Protein 2OML (pdb70)

Structure (mmCIF, N/CA/C/O backbone):
data_2OML
#
_entry.id   2OML
#
_cell.length_a   32.310
_cell.length_b   56.780
_cell.length_c   91.310
_cell.angle_alpha   90.00
_cell.angle_beta   90.00
_cell.angle_gamma   90.00
#
_symmetry.space_group_name_H-M   'P 21 21 21'
#
loop_
_entity.id
_entity.type
_entity.pdbx_description
1 polymer 'Ribosomal large subunit pseudouridine synthase E'
2 non-polymer 'SULFATE ION'
3 water water
#
loop_
_atom_site.group_PDB
_atom_site.id
_atom_site.type_symbol
_atom_site.label_atom_id
_atom_site.label_alt_id
_atom_site.label_comp_id
_atom_site.label_asym_id
_atom_site.label_entity_id
_atom_site.label_seq_id
_atom_site.pdbx_PDB_ins_code
_atom_site.Cartn_x
_atom_site.Cartn_y
_atom_site.Cartn_z
_atom_site.occupancy
_atom_site.B_iso_or_equiv
_atom_site.auth_seq_id
_atom_site.auth_comp_id
_atom_site.auth_asym_id
_atom_site.auth_atom_id
_atom_site.pdbx_PDB_model_num
ATOM 1 N N . ASN A 1 8 ? 15.317 -54.088 36.980 1.00 31.46 36 ASN A N 1
ATOM 2 C CA . ASN A 1 8 ? 16.653 -53.887 36.344 1.00 30.09 36 ASN A CA 1
ATOM 3 C C . ASN A 1 8 ? 17.553 -52.943 37.185 1.00 29.57 36 ASN A C 1
ATOM 4 O O . ASN A 1 8 ? 17.787 -53.247 38.358 1.00 31.23 36 ASN A O 1
ATOM 9 N N . GLN A 1 9 ? 18.050 -51.829 36.634 1.00 27.11 37 GLN A N 1
ATOM 10 C CA . GLN A 1 9 ? 18.934 -50.915 37.386 1.00 24.83 37 GLN A CA 1
ATOM 11 C C . GLN A 1 9 ? 18.163 -49.721 37.972 1.00 22.57 37 GLN A C 1
ATOM 12 O O . GLN A 1 9 ? 17.682 -48.847 37.230 1.00 23.00 37 GLN A O 1
ATOM 14 N N . PRO A 1 10 ? 18.059 -49.645 39.306 1.00 19.51 38 PRO A N 1
ATOM 15 C CA . PRO A 1 10 ? 17.431 -48.502 39.946 1.00 17.11 38 PRO A CA 1
ATOM 16 C C . PRO A 1 10 ? 18.117 -47.186 39.545 1.00 14.80 38 PRO A C 1
ATOM 17 O O . PRO A 1 10 ? 19.338 -47.098 39.505 1.00 15.05 38 PRO A O 1
ATOM 21 N N . THR A 1 11 ? 17.318 -46.190 39.234 1.00 13.12 39 THR A N 1
ATOM 22 C CA . THR A 1 11 ? 17.831 -44.913 38.732 1.00 13.13 39 THR A CA 1
ATOM 23 C C . THR A 1 11 ? 18.550 -44.133 39.843 1.00 12.25 39 THR A C 1
ATOM 24 O O . THR A 1 11 ? 18.095 -44.031 40.986 1.00 14.85 39 THR A O 1
ATOM 30 N N . ARG A 1 12 ? 19.682 -43.568 39.499 1.00 9.50 40 ARG A N 1
ATOM 31 C CA . ARG A 1 12 ? 20.407 -42.658 40.398 1.00 9.66 40 ARG A CA 1
ATOM 32 C C . ARG A 1 12 ? 20.681 -41.381 39.601 1.00 8.00 40 ARG A C 1
ATOM 33 O O . ARG A 1 12 ? 21.144 -41.471 38.470 1.00 7.62 40 ARG A O 1
ATOM 41 N N . VAL A 1 13 ? 20.372 -40.231 40.171 1.00 7.45 41 VAL A N 1
ATOM 42 C CA . VAL A 1 13 ? 20.626 -38.927 39.570 1.00 7.39 41 VAL A CA 1
ATOM 43 C C . VAL A 1 13 ? 21.203 -38.056 40.659 1.00 7.83 41 VAL A C 1
ATOM 44 O O . VAL A 1 13 ? 20.627 -37.908 41.744 1.00 8.73 41 VAL A O 1
ATOM 48 N N . ILE A 1 14 ? 22.365 -37.475 40.375 1.00 7.30 42 ILE A N 1
ATOM 49 C CA . ILE A 1 14 ? 23.082 -36.626 41.320 1.00 7.24 42 ILE A CA 1
ATOM 50 C C . ILE A 1 14 ? 23.458 -35.329 40.621 1.00 7.09 42 ILE A C 1
ATOM 51 O O . ILE A 1 14 ? 23.924 -35.350 39.476 1.00 7.72 42 ILE A O 1
ATOM 56 N N . LEU A 1 15 ? 23.260 -34.197 41.286 1.00 6.35 43 LEU A N 1
ATOM 57 C CA . LEU A 1 15 ? 23.745 -32.909 40.842 1.00 6.88 43 LEU A CA 1
ATOM 58 C C . LEU A 1 15 ? 24.981 -32.555 41.620 1.00 6.76 43 LEU A C 1
ATOM 59 O O . LEU A 1 15 ? 25.021 -32.700 42.849 1.00 8.04 43 LEU A O 1
ATOM 64 N N . PHE A 1 16 ? 25.982 -32.053 40.928 1.00 6.75 44 PHE A N 1
ATOM 65 C CA . PHE A 1 16 ? 27.265 -31.666 41.527 1.00 6.53 44 PHE A CA 1
ATOM 66 C C . PHE A 1 16 ? 27.678 -30.291 41.080 1.00 6.01 44 PHE A C 1
ATOM 67 O O . PHE A 1 16 ? 27.544 -29.993 39.895 1.00 6.98 44 PHE A O 1
ATOM 75 N N . ASN A 1 17 ? 28.231 -29.512 41.993 1.00 6.76 45 ASN A N 1
ATOM 76 C CA . ASN A 1 17 ? 28.867 -28.231 41.657 1.00 6.73 45 ASN A CA 1
ATOM 77 C C . ASN A 1 17 ? 30.360 -28.471 41.552 1.00 6.97 45 ASN A C 1
ATOM 78 O O . ASN A 1 17 ? 31.064 -28.562 42.561 1.00 7.76 45 ASN A O 1
ATOM 83 N N . LYS A 1 18 ? 30.808 -28.655 40.318 1.00 6.76 46 LYS A N 1
ATOM 84 C CA . LYS A 1 18 ? 32.159 -29.102 40.055 1.00 7.00 46 LYS A CA 1
ATOM 85 C C . LYS A 1 18 ? 33.206 -28.024 40.270 1.00 6.88 46 LYS A C 1
ATOM 86 O O . LYS A 1 18 ? 33.118 -26.936 39.698 1.00 7.56 46 LYS A O 1
ATOM 92 N N . PRO A 1 19 ? 34.239 -28.298 41.089 1.00 6.90 47 PRO A N 1
ATOM 93 C CA . PRO A 1 19 ? 35.340 -27.353 41.211 1.00 7.09 47 PRO A CA 1
ATOM 94 C C . PRO A 1 19 ? 36.183 -27.251 39.956 1.00 7.13 47 PRO A C 1
ATOM 95 O O . PRO A 1 19 ? 36.259 -28.153 39.121 1.00 7.38 47 PRO A O 1
ATOM 99 N N . TYR A 1 20 ? 36.899 -26.160 39.877 1.00 7.79 48 TYR A N 1
ATOM 100 C CA . TYR A 1 20 ? 37.961 -25.998 38.887 1.00 8.51 48 TYR A CA 1
ATOM 101 C C . TYR A 1 20 ? 39.026 -27.098 39.034 1.00 8.65 48 TYR A C 1
ATOM 102 O O . TYR A 1 20 ? 39.387 -27.496 40.125 1.00 8.87 48 TYR A O 1
ATOM 111 N N . ASP A 1 21 ? 39.542 -27.565 37.909 1.00 8.81 49 ASP A N 1
ATOM 112 C CA . ASP A 1 21 ? 40.638 -28.535 37.825 1.00 9.38 49 ASP A CA 1
ATOM 113 C C . ASP A 1 21 ? 40.248 -29.927 38.287 1.00 8.91 49 ASP A C 1
ATOM 114 O O . ASP A 1 21 ? 41.082 -30.691 38.793 1.00 11.93 49 ASP A O 1
ATOM 119 N N . VAL A 1 22 ? 38.972 -30.261 38.125 1.00 7.52 50 VAL A N 1
ATOM 120 C CA . VAL A 1 22 ? 38.438 -31.591 38.396 1.00 7.55 50 VAL A CA 1
ATOM 121 C C . VAL A 1 22 ? 37.825 -32.091 37.091 1.00 6.69 50 VAL A C 1
ATOM 122 O O . VAL A 1 22 ? 37.046 -31.388 36.449 1.00 7.23 50 VAL A O 1
ATOM 126 N N . LEU A 1 23 ? 38.142 -33.317 36.713 1.00 6.57 51 LEU A N 1
ATOM 127 C CA . LEU A 1 23 ? 37.538 -33.934 35.559 1.00 6.27 51 LEU A CA 1
ATOM 128 C C . LEU A 1 23 ? 36.107 -34.368 35.811 1.00 6.02 51 LEU A C 1
ATOM 129 O O . LEU A 1 23 ? 35.786 -34.778 36.939 1.00 6.45 51 LEU A O 1
ATOM 134 N N . PRO A 1 24 ? 35.240 -34.274 34.794 1.00 6.47 52 PRO A N 1
ATOM 135 C CA . PRO A 1 24 ? 33.825 -34.653 34.958 1.00 6.43 52 PRO A CA 1
ATOM 136 C C . PRO A 1 24 ? 33.606 -36.142 34.784 1.00 6.65 52 PRO A C 1
ATOM 137 O O . PRO A 1 24 ? 32.809 -36.576 33.970 1.00 7.58 52 PRO A O 1
ATOM 141 N N . GLN A 1 25 ? 34.335 -36.932 35.555 1.00 6.49 53 GLN A N 1
ATOM 142 C CA . GLN A 1 25 ? 34.333 -38.373 35.370 1.00 6.33 53 GLN A CA 1
ATOM 143 C C . GLN A 1 25 ? 34.807 -39.051 36.633 1.00 6.45 53 GLN A C 1
ATOM 144 O O . GLN A 1 25 ? 35.429 -38.422 37.486 1.00 7.36 53 GLN A O 1
ATOM 150 N N . PHE A 1 26 ? 34.526 -40.346 36.716 1.00 6.42 54 PHE A N 1
ATOM 151 C CA . PHE A 1 26 ? 34.965 -41.178 37.817 1.00 6.87 54 PHE A CA 1
ATOM 152 C C . PHE A 1 26 ? 36.177 -42.060 37.482 1.00 7.59 54 PHE A C 1
ATOM 153 O O . PHE A 1 26 ? 36.874 -42.511 38.394 1.00 9.93 54 PHE A O 1
ATOM 161 N N . THR A 1 27 ? 36.414 -42.362 36.221 1.00 7.19 55 THR A N 1
ATOM 162 C CA . THR A 1 27 ? 37.520 -43.238 35.868 1.00 7.48 55 THR A CA 1
ATOM 163 C C . THR A 1 27 ? 38.855 -42.556 36.179 1.00 7.83 55 THR A C 1
ATOM 164 O O . THR A 1 27 ? 39.093 -41.412 35.802 1.00 7.95 55 THR A O 1
ATOM 168 N N . ASP A 1 28 ? 39.773 -43.302 36.766 1.00 8.25 56 ASP A N 1
ATOM 169 C CA . ASP A 1 28 ? 41.098 -42.808 37.049 1.00 9.16 56 ASP A CA 1
ATOM 170 C C . ASP A 1 28 ? 41.716 -42.263 35.778 1.00 9.53 56 ASP A C 1
ATOM 171 O O . ASP A 1 28 ? 41.634 -42.870 34.705 1.00 10.72 56 ASP A O 1
ATOM 176 N N . GLU A 1 29 ? 42.418 -41.145 35.933 1.00 10.29 57 GLU A N 1
ATOM 177 C CA . GLU A 1 29 ? 43.198 -40.523 34.874 1.00 11.48 57 GLU A CA 1
ATOM 178 C C . GLU A 1 29 ? 44.476 -39.997 35.496 1.00 11.62 57 GLU A C 1
ATOM 179 O O . GLU A 1 29 ? 44.457 -39.160 36.378 1.00 11.69 57 GLU A O 1
ATOM 185 N N . ALA A 1 30 ? 45.593 -40.587 35.079 1.00 13.70 58 ALA A N 1
ATOM 186 C CA . ALA A 1 30 ? 46.869 -40.335 35.691 1.00 13.03 58 ALA A CA 1
ATOM 187 C C . ALA A 1 30 ? 47.170 -38.847 35.815 1.00 12.24 58 ALA A C 1
ATOM 188 O O . ALA A 1 30 ? 47.102 -38.117 34.837 1.00 13.56 58 ALA A O 1
ATOM 190 N N . GLY A 1 31 ? 47.448 -38.428 37.032 1.00 12.54 59 GLY A N 1
ATOM 191 C CA . GLY A 1 31 ? 47.813 -37.050 37.302 1.00 10.95 59 GLY A CA 1
ATOM 192 C C . GLY A 1 31 ? 46.682 -36.073 37.410 1.00 9.70 59 GLY A C 1
ATOM 193 O O . GLY A 1 31 ? 46.940 -34.886 37.546 1.00 9.65 59 GLY A O 1
ATOM 194 N N . ARG A 1 32 ? 45.431 -36.550 37.369 1.00 8.61 60 ARG A N 1
ATOM 195 C CA . ARG A 1 32 ? 44.277 -35.672 37.413 1.00 8.58 60 ARG A CA 1
ATOM 196 C C . ARG A 1 32 ? 43.333 -36.061 38.523 1.00 8.54 60 ARG A C 1
ATOM 197 O O . ARG A 1 32 ? 43.274 -37.204 38.940 1.00 10.49 60 ARG A O 1
ATOM 205 N N . LYS A 1 33 ? 42.591 -35.078 38.953 1.00 8.76 61 LYS A N 1
ATOM 206 C CA . LYS A 1 33 ? 41.568 -35.244 39.990 1.00 9.15 61 LYS A CA 1
ATOM 207 C C . LYS A 1 33 ? 40.229 -35.582 39.343 1.00 7.67 61 LYS A C 1
ATOM 208 O O . LYS A 1 33 ? 39.862 -35.008 38.324 1.00 9.11 61 LYS A O 1
ATOM 214 N N . THR A 1 34 ? 39.508 -36.509 39.945 1.00 7.71 62 THR A N 1
ATOM 215 C CA . THR A 1 34 ? 38.244 -36.974 39.438 1.00 8.51 62 THR A CA 1
ATOM 216 C C . THR A 1 34 ? 37.163 -36.875 40.503 1.00 7.69 62 THR A C 1
ATOM 217 O O . THR A 1 34 ? 37.386 -36.513 41.663 1.00 8.80 62 THR A O 1
ATOM 221 N N . LEU A 1 35 ? 35.958 -37.248 40.097 1.00 7.87 63 LEU A N 1
ATOM 222 C CA . LEU A 1 35 ? 34.781 -37.207 40.947 1.00 8.36 63 LEU A CA 1
ATOM 223 C C . LEU A 1 35 ? 34.860 -38.192 42.117 1.00 8.90 63 LEU A C 1
ATOM 224 O O . LEU A 1 35 ? 34.121 -38.038 43.088 1.00 9.80 63 LEU A O 1
ATOM 229 N N . LYS A 1 36 ? 35.764 -39.175 42.057 1.00 9.55 64 LYS A N 1
ATOM 230 C CA . LYS A 1 36 ? 35.937 -40.108 43.171 1.00 11.07 64 LYS A CA 1
ATOM 231 C C . LYS A 1 36 ? 36.288 -39.396 44.469 1.00 10.28 64 LYS A C 1
ATOM 232 O O . LYS A 1 36 ? 35.992 -39.908 45.550 1.00 11.61 64 LYS A O 1
ATOM 238 N N . GLU A 1 37 ? 36.950 -38.242 44.387 1.00 10.07 65 GLU A N 1
ATOM 239 C CA . GLU A 1 37 ? 37.310 -37.485 45.585 1.00 11.44 65 GLU A CA 1
ATOM 240 C C . GLU A 1 37 ? 36.145 -36.743 46.204 1.00 11.50 65 GLU A C 1
ATOM 241 O O . GLU A 1 37 ? 36.267 -36.201 47.287 1.00 12.97 65 GLU A O 1
ATOM 247 N N . PHE A 1 38 ? 35.031 -36.669 45.503 1.00 10.16 66 PHE A N 1
ATOM 248 C CA . PHE A 1 38 ? 33.912 -35.857 45.917 1.00 11.69 66 PHE A CA 1
ATOM 249 C C . PHE A 1 38 ? 32.611 -36.608 46.118 1.00 11.85 66 PHE A C 1
ATOM 250 O O . PHE A 1 38 ? 31.814 -36.177 46.970 1.00 13.15 66 PHE A O 1
ATOM 258 N N . ILE A 1 39 ? 32.371 -37.695 45.358 1.00 10.72 67 ILE A N 1
ATOM 259 C CA . ILE A 1 39 ? 31.073 -38.366 45.319 1.00 11.38 67 ILE A CA 1
ATOM 260 C C . ILE A 1 39 ? 31.304 -39.869 45.427 1.00 11.73 67 ILE A C 1
ATOM 261 O O . ILE A 1 39 ? 31.702 -40.494 44.457 1.00 10.90 67 ILE A O 1
ATOM 266 N N . PRO A 1 40 ? 31.102 -40.458 46.609 1.00 13.03 68 PRO A N 1
ATOM 267 C CA . PRO A 1 40 ? 31.413 -41.900 46.758 1.00 13.05 68 PRO A CA 1
ATOM 268 C C . PRO A 1 40 ? 30.273 -42.824 46.306 1.00 11.17 68 PRO A C 1
ATOM 269 O O . PRO A 1 40 ? 29.564 -43.462 47.080 1.00 13.02 68 PRO A O 1
ATOM 273 N N . VAL A 1 41 ? 30.102 -42.803 44.960 1.00 11.02 69 VAL A N 1
ATOM 274 C CA . VAL A 1 41 ? 29.051 -43.513 44.255 1.00 11.90 69 VAL A CA 1
ATOM 275 C C . VAL A 1 41 ? 29.681 -44.100 42.984 1.00 12.66 69 VAL A C 1
ATOM 276 O O . VAL A 1 41 ? 30.519 -43.468 42.347 1.00 14.24 69 VAL A O 1
ATOM 280 N N . GLN A 1 42 ? 29.353 -45.349 42.686 1.00 12.63 70 GLN A N 1
ATOM 281 C CA . GLN A 1 42 ? 29.804 -46.018 41.468 1.00 14.09 70 GLN A CA 1
ATOM 282 C C . GLN A 1 42 ? 28.604 -46.189 40.517 1.00 13.42 70 GLN A C 1
ATOM 283 O O . GLN A 1 42 ? 27.446 -46.210 40.947 1.00 14.56 70 GLN A O 1
ATOM 289 N N . GLY A 1 43 ? 28.891 -46.238 39.232 1.00 12.08 71 GLY A N 1
ATOM 290 C CA . GLY A 1 43 ? 27.872 -46.533 38.250 1.00 11.11 71 GLY A CA 1
ATOM 291 C C . GLY A 1 43 ? 27.162 -45.336 37.660 1.00 10.33 71 GLY A C 1
ATOM 292 O O . GLY A 1 43 ? 26.341 -45.516 36.772 1.00 12.04 71 GLY A O 1
ATOM 293 N N . VAL A 1 44 ? 27.502 -44.120 38.071 1.00 8.90 72 VAL A N 1
ATOM 294 C CA . VAL A 1 44 ? 26.921 -42.922 37.473 1.00 7.56 72 VAL A CA 1
ATOM 295 C C . VAL A 1 44 ? 28.023 -42.208 36.687 1.00 7.35 72 VAL A C 1
ATOM 296 O O . VAL A 1 44 ? 29.208 -42.264 37.020 1.00 8.74 72 VAL A O 1
ATOM 300 N N . TYR A 1 45 ? 27.630 -41.487 35.651 1.00 6.89 73 TYR A N 1
ATOM 301 C CA . TYR A 1 45 ? 28.536 -40.766 34.781 1.00 6.71 73 TYR A CA 1
ATOM 302 C C . TYR A 1 45 ? 27.836 -39.503 34.285 1.00 6.35 73 TYR A C 1
ATOM 303 O O . TYR A 1 45 ? 26.620 -39.354 34.416 1.00 6.62 73 TYR A O 1
ATOM 312 N N . ALA A 1 46 ? 28.600 -38.628 33.661 1.00 6.21 74 ALA A N 1
ATOM 313 C CA . ALA A 1 46 ? 28.079 -37.321 33.287 1.00 7.12 74 ALA A CA 1
ATOM 314 C C . ALA A 1 46 ? 27.045 -37.395 32.181 1.00 7.80 74 ALA A C 1
ATOM 315 O O . ALA A 1 46 ? 27.285 -38.002 31.150 1.00 10.78 74 ALA A O 1
ATOM 317 N N . ALA A 1 47 ? 25.932 -36.728 32.382 1.00 7.21 75 ALA A N 1
ATOM 318 C CA . ALA A 1 47 ? 24.959 -36.445 31.317 1.00 8.30 75 ALA A CA 1
ATOM 319 C C . ALA A 1 47 ? 25.252 -35.029 30.859 1.00 8.73 75 ALA A C 1
ATOM 320 O O . ALA A 1 47 ? 24.582 -34.078 31.258 1.00 10.48 75 ALA A O 1
ATOM 322 N N . GLY A 1 48 ? 26.306 -34.910 30.063 1.00 9.41 76 GLY A N 1
ATOM 323 C CA . GLY A 1 48 ? 26.822 -33.615 29.646 1.00 9.82 76 GLY A CA 1
ATOM 324 C C . GLY A 1 48 ? 28.095 -33.308 30.389 1.00 8.93 76 GLY A C 1
ATOM 325 O O . GLY A 1 48 ? 28.044 -32.791 31.493 1.00 11.38 76 GLY A O 1
ATOM 326 N N . ARG A 1 49 ? 29.243 -33.725 29.873 1.00 8.75 77 ARG A N 1
ATOM 327 C CA . ARG A 1 49 ? 30.518 -33.468 30.523 1.00 7.83 77 ARG A CA 1
ATOM 328 C C . ARG A 1 49 ? 30.757 -31.956 30.566 1.00 8.43 77 ARG A C 1
ATOM 329 O O . ARG A 1 49 ? 30.250 -31.197 29.728 1.00 11.30 77 ARG A O 1
ATOM 337 N N . LEU A 1 50 ? 31.494 -31.524 31.571 1.00 7.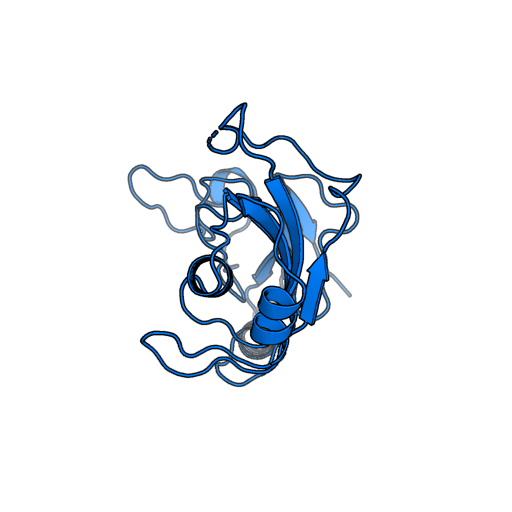69 78 LEU A N 1
ATOM 338 C CA . LEU A 1 50 ? 31.869 -30.123 31.830 1.00 7.97 78 LEU A CA 1
ATOM 339 C C . LEU A 1 50 ? 33.379 -30.084 31.920 1.00 8.04 78 LEU A C 1
ATOM 340 O O . LEU A 1 50 ? 33.980 -30.861 32.659 1.00 8.15 78 LEU A O 1
ATOM 345 N N . ASP A 1 51 ? 34.028 -29.212 31.149 1.00 8.10 79 ASP A N 1
ATOM 346 C CA . ASP A 1 51 ? 35.475 -29.248 31.021 1.00 9.18 79 ASP A CA 1
ATOM 347 C C . ASP A 1 51 ? 36.186 -29.105 32.366 1.00 7.72 79 ASP A C 1
ATOM 348 O O . ASP A 1 51 ? 35.721 -28.441 33.296 1.00 7.84 79 ASP A O 1
ATOM 353 N N . ARG A 1 52 ? 37.389 -29.647 32.414 1.00 9.11 80 ARG A N 1
ATOM 354 C CA . ARG A 1 52 ? 38.222 -29.605 33.603 1.00 8.53 80 ARG A CA 1
ATOM 355 C C . ARG A 1 52 ? 38.384 -28.177 34.140 1.00 7.68 80 ARG A C 1
ATOM 356 O O . ARG A 1 52 ? 38.387 -27.971 35.358 1.00 8.41 80 ARG A O 1
ATOM 364 N N . ASP A 1 53 ? 38.595 -27.209 33.246 1.00 8.09 81 ASP A N 1
ATOM 365 C CA . ASP A 1 53 ? 38.811 -25.808 33.592 1.00 8.68 81 ASP A CA 1
ATOM 366 C C . ASP A 1 53 ? 37.538 -24.959 33.655 1.00 7.97 81 ASP A C 1
ATOM 367 O O . ASP A 1 53 ? 37.596 -23.746 33.866 1.00 9.29 81 ASP A O 1
ATOM 372 N N . SER A 1 54 ? 36.385 -25.606 33.550 1.00 7.85 82 SER A N 1
ATOM 373 C CA . SER A 1 54 ? 35.099 -25.005 33.848 1.00 7.47 82 SER A CA 1
ATOM 374 C C . SER A 1 54 ? 34.699 -25.410 35.265 1.00 7.22 82 SER A C 1
ATOM 375 O O . SER A 1 54 ? 35.265 -26.331 35.867 1.00 8.02 82 SER A O 1
ATOM 378 N N . GLU A 1 55 ? 33.675 -24.748 35.755 1.00 6.84 83 GLU A N 1
ATOM 379 C CA . GLU A 1 55 ? 33.145 -24.965 37.095 1.00 7.00 83 GLU A CA 1
ATOM 380 C C . GLU A 1 55 ? 31.639 -25.081 37.007 1.00 6.35 83 GLU A C 1
ATOM 381 O O . GLU A 1 55 ? 31.027 -24.606 36.065 1.00 7.02 83 GLU A O 1
ATOM 387 N N . GLY A 1 56 ? 31.032 -25.677 38.020 1.00 6.65 84 GLY A N 1
ATOM 388 C CA . GLY A 1 56 ? 29.578 -25.652 38.145 1.00 6.68 84 GLY A CA 1
ATOM 389 C C . GLY A 1 56 ? 28.862 -26.925 37.821 1.00 6.56 84 GLY A C 1
ATOM 390 O O . GLY A 1 56 ? 29.363 -28.030 38.037 1.00 7.13 84 GLY A O 1
ATOM 391 N N . LEU A 1 57 ? 27.658 -26.778 37.274 1.00 7.21 85 LEU A N 1
ATOM 392 C CA . LEU A 1 57 ? 26.674 -27.852 37.311 1.00 7.48 85 LEU A CA 1
ATOM 393 C C . LEU A 1 57 ? 27.017 -29.022 36.422 1.00 6.50 85 LEU A C 1
ATOM 394 O O . LEU A 1 57 ? 27.118 -28.905 35.205 1.00 7.80 85 LEU A O 1
ATOM 399 N N . LEU A 1 58 ? 27.058 -30.186 37.049 1.00 6.83 86 LEU A N 1
ATOM 400 C CA . LEU A 1 58 ? 27.244 -31.451 36.410 1.00 7.19 86 LEU A CA 1
ATOM 401 C C . LEU A 1 58 ? 26.139 -32.395 36.866 1.00 6.79 86 LEU A C 1
ATOM 402 O O . LEU A 1 58 ? 25.940 -32.533 38.054 1.00 8.59 86 LEU A O 1
ATOM 407 N N . VAL A 1 59 ? 25.430 -32.990 35.927 1.00 6.57 87 VAL A N 1
ATOM 408 C CA . VAL A 1 59 ? 24.414 -33.974 36.192 1.00 7.72 87 VAL A CA 1
ATOM 409 C C . VAL A 1 59 ? 25.049 -35.345 36.004 1.00 7.69 87 VAL A C 1
ATOM 410 O O . VAL A 1 59 ? 25.639 -35.607 34.942 1.00 9.28 87 VAL A O 1
ATOM 414 N N . LEU A 1 60 ? 24.944 -36.204 37.008 1.00 7.13 88 LEU A N 1
ATOM 415 C CA . LEU A 1 60 ? 25.475 -37.567 36.958 1.00 6.76 88 LEU A CA 1
ATOM 416 C C . LEU A 1 60 ? 24.338 -38.547 37.056 1.00 6.78 88 LEU A C 1
ATOM 417 O O . LEU A 1 60 ? 23.441 -38.397 37.902 1.00 8.38 88 LEU A O 1
ATOM 422 N N . THR A 1 61 ? 24.344 -39.549 36.197 1.00 6.50 89 THR A N 1
ATOM 423 C CA . THR A 1 61 ? 23.289 -40.560 36.260 1.00 7.05 89 THR A CA 1
ATOM 424 C C . THR A 1 61 ? 23.768 -41.869 35.710 1.00 6.66 89 THR A C 1
ATOM 425 O O . THR A 1 61 ? 24.723 -41.924 34.954 1.00 8.33 89 THR A O 1
ATOM 429 N N . ASN A 1 62 ? 23.032 -42.931 36.036 1.00 7.93 90 ASN A N 1
ATOM 430 C CA . ASN A 1 62 ? 23.159 -44.234 35.396 1.00 9.34 90 ASN A CA 1
ATOM 431 C C . ASN A 1 62 ? 22.081 -44.487 34.354 1.00 9.69 90 ASN A C 1
ATOM 432 O O . ASN A 1 62 ? 22.060 -45.566 33.771 1.00 13.56 90 ASN A O 1
ATOM 437 N N . ASN A 1 63 ? 21.184 -43.541 34.131 1.00 9.50 91 ASN A N 1
ATOM 438 C CA . ASN A 1 63 ? 19.971 -43.807 33.350 1.00 10.87 91 ASN A CA 1
ATOM 439 C C . ASN A 1 63 ? 20.116 -43.292 31.914 1.00 11.81 91 ASN A C 1
ATOM 440 O O . ASN A 1 63 ? 20.359 -42.108 31.689 1.00 10.69 91 ASN A O 1
ATOM 445 N N . GLY A 1 64 ? 19.947 -44.204 30.955 1.00 12.90 92 GLY A N 1
ATOM 446 C CA . GLY A 1 64 ? 20.126 -43.911 29.545 1.00 13.75 92 GLY A CA 1
ATOM 447 C C . GLY A 1 64 ? 19.157 -42.885 28.985 1.00 13.92 92 GLY A C 1
ATOM 448 O O . GLY A 1 64 ? 19.532 -42.050 28.170 1.00 15.33 92 GLY A O 1
ATOM 449 N N . ALA A 1 65 ? 17.904 -42.938 29.424 1.00 14.91 93 ALA A N 1
ATOM 450 C CA . ALA A 1 65 ? 16.875 -42.010 28.968 1.00 13.84 93 ALA A CA 1
ATOM 451 C C . ALA A 1 65 ? 17.262 -40.570 29.354 1.00 12.85 93 ALA A C 1
ATOM 452 O O . ALA A 1 65 ? 17.200 -39.645 28.548 1.00 14.21 93 ALA A O 1
ATOM 454 N N . LEU A 1 66 ? 17.710 -40.390 30.590 1.00 11.98 94 LEU A N 1
ATOM 455 C CA . LEU A 1 66 ? 18.129 -39.073 31.065 1.00 11.09 94 LEU A CA 1
ATOM 456 C C . LEU A 1 66 ? 19.391 -38.600 30.335 1.00 11.05 94 LEU A C 1
ATOM 457 O O . LEU A 1 66 ? 19.505 -37.449 29.934 1.00 11.67 94 LEU A O 1
ATOM 462 N N . GLN A 1 67 ? 20.350 -39.505 30.182 1.00 11.39 95 GLN A N 1
ATOM 463 C CA . GLN A 1 67 ? 21.546 -39.181 29.420 1.00 13.47 95 GLN A CA 1
ATOM 464 C C . GLN A 1 67 ? 21.178 -38.628 28.033 1.00 14.72 95 GLN A C 1
ATOM 465 O O . GLN A 1 67 ? 21.677 -37.581 27.607 1.00 15.22 95 GLN A O 1
ATOM 471 N N . ALA A 1 68 ? 20.308 -39.345 27.337 1.00 14.91 96 ALA A N 1
ATOM 472 C CA . ALA A 1 68 ? 19.909 -38.953 25.983 1.00 15.86 96 ALA A CA 1
ATOM 473 C C . ALA A 1 68 ? 19.192 -37.621 25.999 1.00 16.70 96 ALA A C 1
ATOM 474 O O . ALA A 1 68 ? 19.449 -36.745 25.159 1.00 17.78 96 ALA A O 1
ATOM 476 N N . ARG A 1 69 ? 18.271 -37.471 26.932 1.00 16.43 97 ARG A N 1
ATOM 477 C CA . ARG A 1 69 ? 17.503 -36.239 27.066 1.00 16.91 97 ARG A CA 1
ATOM 478 C C . ARG A 1 69 ? 18.409 -35.029 27.144 1.00 17.66 97 ARG A C 1
ATOM 479 O O . ARG A 1 69 ? 18.151 -33.993 26.521 1.00 18.94 97 ARG A O 1
ATOM 487 N N . LEU A 1 70 ? 19.488 -35.156 27.908 1.00 16.66 98 LEU A N 1
ATOM 488 C CA . LEU A 1 70 ? 20.389 -34.0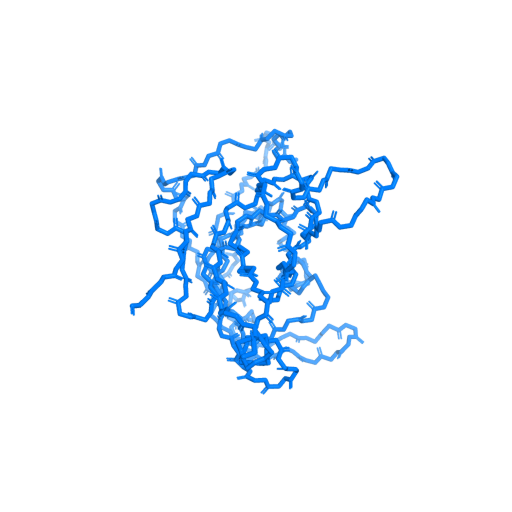49 28.172 1.00 16.95 98 LEU A CA 1
ATOM 489 C C . LEU A 1 70 ? 21.507 -33.866 27.150 1.00 18.33 98 LEU A C 1
ATOM 490 O O . LEU A 1 70 ? 21.988 -32.752 26.984 1.00 21.81 98 LEU A O 1
ATOM 495 N N . THR A 1 71 ? 21.918 -34.946 26.489 1.00 17.96 99 THR A N 1
ATOM 496 C CA . THR A 1 71 ? 23.154 -34.944 25.676 1.00 19.07 99 THR A CA 1
ATOM 497 C C . THR A 1 71 ? 22.957 -35.227 24.220 1.00 18.76 99 THR A C 1
ATOM 498 O O . THR A 1 71 ? 23.878 -34.952 23.444 1.00 19.36 99 THR A O 1
ATOM 502 N N . GLN A 1 72 ? 21.838 -35.824 23.818 1.00 19.85 100 GLN A N 1
ATOM 503 C CA . GLN A 1 72 ? 21.780 -36.275 22.431 1.00 19.69 100 GLN A CA 1
ATOM 504 C C . GLN A 1 72 ? 22.074 -35.080 21.547 1.00 18.50 100 GLN A C 1
ATOM 505 O O . GLN A 1 72 ? 21.410 -34.027 21.665 1.00 17.76 100 GLN A O 1
ATOM 511 N N . PRO A 1 73 ? 23.064 -35.210 20.629 1.00 17.11 101 PRO A N 1
ATOM 512 C CA . PRO A 1 73 ? 23.293 -34.102 19.728 1.00 17.57 101 PRO A CA 1
ATOM 513 C C . PRO A 1 73 ? 22.014 -33.703 19.003 1.00 18.06 101 PRO A C 1
ATOM 514 O O . PRO A 1 73 ? 21.239 -34.550 18.559 1.00 18.61 101 PRO A O 1
ATOM 518 N N . GLY A 1 74 ? 21.760 -32.400 18.964 1.00 18.10 102 GLY A N 1
ATOM 519 C CA . GLY A 1 74 ? 20.536 -31.869 18.351 1.00 19.08 102 GLY A CA 1
ATOM 520 C C . GLY A 1 74 ? 19.338 -31.739 19.281 1.00 20.26 102 GLY A C 1
ATOM 521 O O . GLY A 1 74 ? 18.268 -31.297 18.842 1.00 21.79 102 GLY A O 1
ATOM 522 N N . LYS A 1 75 ? 19.462 -32.111 20.545 1.00 19.63 103 LYS A N 1
ATOM 523 C CA . LYS A 1 75 ? 18.288 -32.038 21.467 1.00 20.29 103 LYS A CA 1
ATOM 524 C C . LYS A 1 75 ? 17.941 -30.592 21.885 1.00 19.88 103 LYS A C 1
ATOM 525 O O . LYS A 1 75 ? 16.865 -30.339 22.421 1.00 20.15 103 LYS A O 1
ATOM 531 N N . ARG A 1 76 ? 18.866 -29.669 21.674 1.00 18.54 104 ARG A N 1
ATOM 532 C CA . ARG A 1 76 ? 18.674 -28.235 22.038 1.00 17.67 104 ARG A CA 1
ATOM 533 C C . ARG A 1 76 ? 18.440 -28.044 23.528 1.00 16.11 104 ARG A C 1
ATOM 534 O O . ARG A 1 76 ? 17.651 -27.199 23.941 1.00 16.83 104 ARG A O 1
ATOM 542 N N . THR A 1 77 ? 19.155 -28.830 24.320 1.00 14.50 105 THR A N 1
ATOM 543 C CA . THR A 1 77 ? 19.160 -28.706 25.764 1.00 14.78 105 THR A CA 1
ATOM 544 C C . THR A 1 77 ? 19.716 -27.320 26.133 1.00 13.53 105 THR A C 1
ATOM 545 O O . THR A 1 77 ? 20.812 -26.956 25.746 1.00 14.23 105 THR A O 1
ATOM 549 N N . GLY A 1 78 ? 18.960 -26.562 26.898 1.00 12.31 106 GLY A N 1
ATOM 550 C CA . GLY A 1 78 ? 19.397 -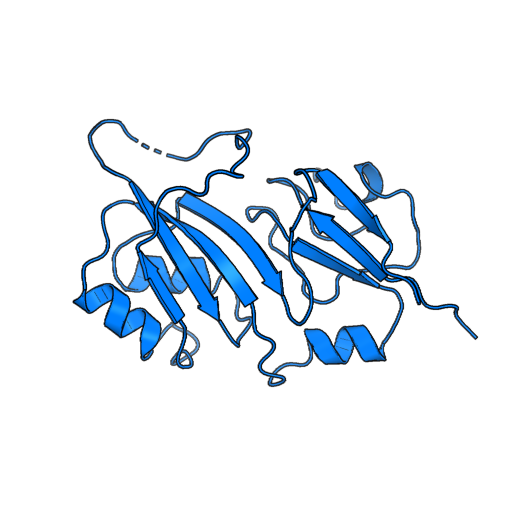25.227 27.327 1.00 11.58 106 GLY A CA 1
ATOM 551 C C . GLY A 1 78 ? 20.412 -25.306 28.453 1.00 10.86 106 GLY A C 1
ATOM 552 O O . GLY A 1 78 ? 20.286 -26.091 29.419 1.00 12.23 106 GLY A O 1
ATOM 553 N N . LYS A 1 79 ? 21.421 -24.458 28.366 1.00 10.13 107 LYS A N 1
ATOM 554 C CA . LYS A 1 79 ? 22.443 -24.331 29.400 1.00 10.68 107 LYS A CA 1
ATOM 555 C C . LYS A 1 79 ? 22.647 -22.865 29.680 1.00 10.12 107 LYS A C 1
ATOM 556 O O . LYS A 1 79 ? 22.712 -22.075 28.739 1.00 13.57 107 LYS A O 1
ATOM 562 N N . ILE A 1 80 ? 22.748 -22.516 30.955 1.00 8.44 108 ILE A N 1
ATOM 563 C CA . ILE A 1 80 ? 23.021 -21.140 31.349 1.00 8.31 108 ILE A CA 1
ATOM 564 C C . ILE A 1 80 ? 24.403 -21.098 31.986 1.00 7.88 108 ILE A C 1
ATOM 565 O O . ILE A 1 80 ? 24.700 -21.875 32.909 1.00 8.08 108 ILE A O 1
ATOM 570 N N . TYR A 1 81 ? 25.269 -20.238 31.450 1.00 7.41 109 TYR A N 1
ATOM 571 C CA . TYR A 1 81 ? 26.600 -20.015 31.978 1.00 7.54 109 TYR A CA 1
ATOM 572 C C . TYR A 1 81 ? 26.744 -18.594 32.487 1.00 7.13 109 TYR A C 1
ATOM 573 O O . TYR A 1 81 ? 26.193 -17.656 31.932 1.00 8.62 109 TYR A O 1
ATOM 582 N N . TYR A 1 82 ? 27.522 -18.440 33.551 1.00 7.66 110 TYR A N 1
ATOM 583 C CA . TYR A 1 82 ? 28.069 -17.159 33.953 1.00 7.77 110 TYR A CA 1
ATOM 584 C C . TYR A 1 82 ? 29.539 -17.166 33.592 1.00 7.22 110 TYR A C 1
ATOM 585 O O . TYR A 1 82 ? 30.293 -18.088 33.947 1.00 7.93 110 TYR A O 1
ATOM 594 N N . VAL A 1 83 ? 29.938 -16.153 32.825 1.00 7.75 111 VAL A N 1
ATOM 595 C CA . VAL A 1 83 ? 31.224 -16.106 32.210 1.00 8.20 111 VAL A CA 1
ATOM 596 C C . VAL A 1 83 ? 31.927 -14.810 32.573 1.00 8.39 111 VAL A C 1
ATOM 597 O O . VAL A 1 83 ? 31.384 -13.738 32.366 1.00 8.87 111 VAL A O 1
ATOM 601 N N . GLN A 1 84 ? 33.134 -14.890 33.110 1.00 7.76 112 GLN A N 1
ATOM 602 C CA . GLN A 1 84 ? 33.940 -13.725 33.385 1.00 8.10 112 GLN A CA 1
ATOM 603 C C . GLN A 1 84 ? 34.863 -13.549 32.194 1.00 8.30 112 GLN A C 1
ATOM 604 O O . GLN A 1 84 ? 35.614 -14.465 31.841 1.00 8.39 112 GLN A O 1
ATOM 610 N N . VAL A 1 85 ? 34.818 -12.368 31.596 1.00 8.61 113 VAL A N 1
ATOM 611 C CA . VAL A 1 85 ? 35.586 -12.057 30.413 1.00 8.51 113 VAL A CA 1
ATOM 612 C C . VAL A 1 85 ? 36.484 -10.849 30.634 1.00 9.24 113 VAL A C 1
ATOM 613 O O . VAL A 1 85 ? 36.249 -9.991 31.516 1.00 9.78 113 VAL A O 1
ATOM 617 N N . GLU A 1 86 ? 37.533 -10.793 29.826 1.00 9.56 114 GLU A N 1
ATOM 618 C CA . GLU A 1 86 ? 38.390 -9.618 29.752 1.00 11.34 114 GLU A CA 1
ATOM 619 C C . GLU A 1 86 ? 37.652 -8.494 29.047 1.00 11.14 114 GLU A C 1
ATOM 620 O O . GLU A 1 86 ? 37.015 -8.706 28.014 1.00 12.63 114 GLU A O 1
ATOM 626 N N . GLY A 1 87 ? 37.782 -7.273 29.574 1.00 11.35 115 GLY A N 1
ATOM 627 C CA . GLY A 1 87 ? 37.127 -6.110 28.993 1.00 12.48 115 GLY A CA 1
ATOM 628 C C . GLY A 1 87 ? 35.668 -6.030 29.320 1.00 12.77 115 GLY A C 1
ATOM 629 O O . GLY A 1 87 ? 35.154 -6.758 30.164 1.00 14.51 115 GLY A O 1
ATOM 630 N N . ILE A 1 88 ? 35.000 -5.129 28.623 1.00 12.24 116 ILE A N 1
ATOM 631 C CA . ILE A 1 88 ? 33.589 -4.898 28.764 1.00 13.07 116 ILE A CA 1
ATOM 632 C C . ILE A 1 88 ? 32.943 -5.037 27.383 1.00 11.45 116 ILE A C 1
ATOM 633 O O . ILE A 1 88 ? 33.009 -4.124 26.559 1.00 10.64 116 ILE A O 1
ATOM 638 N N . PRO A 1 89 ? 32.304 -6.179 27.094 1.00 10.44 117 PRO A N 1
ATOM 639 C CA . PRO A 1 89 ? 31.694 -6.383 25.791 1.00 10.55 117 PRO A CA 1
ATOM 640 C C . PRO A 1 89 ? 30.780 -5.239 25.359 1.00 9.54 117 PRO A C 1
ATOM 641 O O . PRO A 1 89 ? 29.979 -4.751 26.154 1.00 10.88 117 PRO A O 1
ATOM 645 N N . THR A 1 90 ? 30.879 -4.919 24.079 1.00 8.28 118 THR A N 1
ATOM 646 C CA . THR A 1 90 ? 30.056 -3.882 23.492 1.00 8.24 118 THR A CA 1
ATOM 647 C C . THR A 1 90 ? 28.662 -4.415 23.171 1.00 7.86 118 THR A C 1
ATOM 648 O O . THR A 1 90 ? 28.432 -5.632 23.145 1.00 8.65 118 THR A O 1
ATOM 652 N N . GLN A 1 91 ? 27.707 -3.517 22.940 1.00 7.73 119 GLN A N 1
ATOM 653 C CA . GLN A 1 91 ? 26.370 -3.927 22.547 1.00 9.07 119 GLN A CA 1
ATOM 654 C C . GLN A 1 91 ? 26.405 -4.718 21.253 1.00 8.25 119 GLN A C 1
ATOM 655 O O . GLN A 1 91 ? 25.687 -5.695 21.102 1.00 9.33 119 GLN A O 1
ATOM 661 N N . ASP A 1 92 ? 27.219 -4.299 20.309 1.00 7.99 120 ASP A N 1
ATOM 662 C CA . ASP A 1 92 ? 27.376 -5.010 19.049 1.00 7.96 120 ASP A CA 1
ATOM 663 C C . ASP A 1 92 ? 27.905 -6.430 19.267 1.00 7.56 120 ASP A C 1
ATOM 664 O O . ASP A 1 92 ? 27.419 -7.379 18.661 1.00 8.51 120 ASP A O 1
ATOM 669 N N . ALA A 1 93 ? 28.902 -6.594 20.133 1.00 7.02 121 ALA A N 1
ATOM 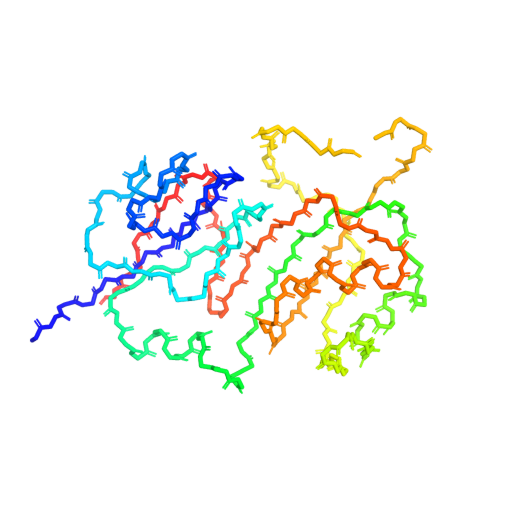670 C CA . ALA A 1 93 ? 29.434 -7.913 20.447 1.00 7.29 121 ALA A CA 1
ATOM 671 C C . ALA A 1 93 ? 28.370 -8.814 21.058 1.00 7.56 121 ALA A C 1
ATOM 672 O O . ALA A 1 93 ? 28.286 -10.002 20.733 1.00 7.93 121 ALA A O 1
ATOM 674 N N . LEU A 1 94 ? 27.567 -8.279 21.973 1.00 8.09 122 LEU A N 1
ATOM 675 C CA . LEU A 1 94 ? 26.499 -9.075 22.591 1.00 9.44 122 LEU A CA 1
ATOM 676 C C . LEU A 1 94 ? 25.439 -9.448 21.592 1.00 8.37 122 LEU A C 1
ATOM 677 O O . LEU A 1 94 ? 24.964 -10.586 21.593 1.00 8.53 122 LEU A O 1
ATOM 682 N N . GLU A 1 95 ? 25.093 -8.552 20.685 1.00 8.70 123 GLU A N 1
ATOM 683 C CA . GLU A 1 95 ? 24.144 -8.859 19.627 1.00 9.72 123 GLU A CA 1
ATOM 684 C C . GLU A 1 95 ? 24.648 -9.977 18.726 1.00 8.16 123 GLU A C 1
ATOM 685 O O . GLU A 1 95 ? 23.859 -10.859 18.319 1.00 8.50 123 GLU A O 1
ATOM 696 N N . ALA A 1 96 ? 25.955 -9.977 18.448 1.00 7.35 124 ALA A N 1
ATOM 697 C CA . ALA A 1 96 ? 26.542 -11.060 17.653 1.00 7.84 124 ALA A CA 1
ATOM 698 C C . ALA A 1 96 ? 26.467 -12.411 18.361 1.00 7.39 124 ALA A C 1
ATOM 699 O O . ALA A 1 96 ? 26.123 -13.411 17.763 1.00 8.27 124 ALA A O 1
ATOM 701 N N . LEU A 1 97 ? 26.753 -12.424 19.657 1.00 6.58 125 LEU A N 1
ATOM 702 C CA . LEU A 1 97 ? 26.625 -13.640 20.438 1.00 7.58 125 LEU A CA 1
ATOM 703 C C . LEU A 1 97 ? 25.168 -14.144 20.429 1.00 7.36 125 LEU A C 1
ATOM 704 O O . LEU A 1 97 ? 24.947 -15.348 20.369 1.00 8.55 125 LEU A O 1
ATOM 709 N N . ARG A 1 98 ? 24.196 -13.227 20.494 1.00 7.51 126 ARG A N 1
ATOM 710 C CA . ARG A 1 98 ? 22.813 -13.623 20.503 1.00 8.49 126 ARG A CA 1
ATOM 711 C C . ARG A 1 98 ? 22.376 -14.152 19.135 1.00 9.31 126 ARG A C 1
ATOM 712 O O . ARG A 1 98 ? 21.564 -15.066 19.053 1.00 10.94 126 ARG A O 1
ATOM 720 N N . ASN A 1 99 ? 22.895 -13.587 18.057 1.00 8.19 127 ASN A N 1
ATOM 721 C CA . ASN A 1 99 ? 22.406 -13.902 16.730 1.00 8.99 127 ASN A CA 1
ATOM 722 C C . ASN A 1 99 ? 23.110 -15.022 16.037 1.00 9.61 127 ASN A C 1
ATOM 723 O O . ASN A 1 99 ? 22.492 -15.796 15.272 1.00 10.85 127 ASN A O 1
ATOM 728 N N . GLY A 1 100 ? 24.420 -15.119 16.253 1.00 8.43 128 GLY A N 1
ATOM 729 C CA . GLY A 1 100 ? 25.254 -16.114 15.578 1.00 8.25 128 GLY A CA 1
ATOM 730 C C . GLY A 1 100 ? 26.589 -15.529 15.164 1.00 7.87 128 GLY A C 1
ATOM 731 O O . GLY A 1 100 ? 26.689 -14.439 14.610 1.00 8.55 128 GLY A O 1
ATOM 732 N N . VAL A 1 101 ? 27.631 -16.315 15.398 1.00 7.46 129 VAL A N 1
ATOM 733 C CA . VAL A 1 101 ? 28.980 -16.085 14.902 1.00 7.21 129 VAL A CA 1
ATOM 734 C C . VAL A 1 101 ? 29.387 -17.355 14.154 1.00 7.96 129 VAL A C 1
ATOM 735 O O . VAL A 1 101 ? 28.769 -18.407 14.346 1.00 9.24 129 VAL A O 1
ATOM 739 N N . THR A 1 102 ? 30.401 -17.276 13.302 1.00 7.55 130 THR A N 1
ATOM 740 C CA . THR A 1 102 ? 30.883 -18.457 12.568 1.00 7.54 130 THR A CA 1
ATOM 741 C C . THR A 1 102 ? 32.238 -18.872 13.109 1.00 8.42 130 THR A C 1
ATOM 742 O O . THR A 1 102 ? 33.243 -18.167 13.010 1.00 9.63 130 THR A O 1
ATOM 746 N N . LEU A 1 103 ? 32.235 -20.012 13.771 1.00 9.64 131 LEU A N 1
ATOM 747 C CA . LEU A 1 103 ? 33.452 -20.600 14.318 1.00 10.90 131 LEU A CA 1
ATOM 748 C C . LEU A 1 103 ? 34.053 -21.513 13.256 1.00 12.18 131 LEU A C 1
ATOM 749 O O . LEU A 1 103 ? 33.508 -21.677 12.171 1.00 12.62 131 LEU A O 1
ATOM 754 N N . ASN A 1 104 ? 35.202 -22.128 13.537 1.00 14.44 132 ASN A N 1
ATOM 755 C CA . ASN A 1 104 ? 35.852 -22.972 12.531 1.00 16.42 132 ASN A CA 1
ATOM 756 C C . ASN A 1 104 ? 34.992 -24.177 12.154 1.00 17.60 132 ASN A C 1
ATOM 757 O O . ASN A 1 104 ? 35.221 -24.821 11.107 1.00 20.65 132 ASN A O 1
ATOM 762 N N . ASP A 1 105 ? 34.090 -24.556 13.052 1.00 17.69 133 ASP A N 1
ATOM 763 C CA . ASP A 1 105 ? 33.131 -25.648 12.854 1.00 17.87 133 ASP A CA 1
ATOM 764 C C . ASP A 1 105 ? 31.728 -25.203 12.418 1.00 17.67 133 ASP A C 1
ATOM 765 O O . ASP A 1 105 ? 30.801 -25.997 12.416 1.00 21.08 133 ASP A O 1
ATOM 770 N N . GLY A 1 106 ? 31.583 -23.931 12.025 1.00 15.61 134 GLY A N 1
ATOM 771 C CA . GLY A 1 106 ? 30.325 -23.411 11.457 1.00 14.10 134 GLY A CA 1
ATOM 772 C C . GLY A 1 106 ? 29.618 -22.360 12.319 1.00 11.94 134 GLY A C 1
ATOM 773 O O . GLY A 1 106 ? 30.065 -22.019 13.423 1.00 11.08 134 GLY A O 1
ATOM 774 N N . PRO A 1 107 ? 28.498 -21.849 11.813 1.00 11.25 135 PRO A N 1
ATOM 775 C CA . PRO A 1 107 ? 27.743 -20.864 12.574 1.00 11.64 135 PRO A CA 1
ATOM 776 C C . PRO A 1 107 ? 27.170 -21.429 13.839 1.00 10.93 135 PRO A C 1
ATOM 777 O O . PRO A 1 107 ? 26.876 -22.630 13.950 1.00 11.99 135 PRO A O 1
ATOM 781 N N . THR A 1 108 ? 26.994 -20.556 14.800 1.00 9.55 136 THR A N 1
ATOM 782 C CA . THR A 1 108 ? 26.344 -20.878 16.074 1.00 8.99 136 THR A CA 1
ATOM 783 C C . THR A 1 108 ? 24.847 -20.568 15.995 1.00 8.71 136 THR A C 1
ATOM 784 O O . THR A 1 108 ? 24.414 -19.658 15.283 1.00 10.97 136 THR A O 1
ATOM 788 N N . LEU A 1 109 ? 24.072 -21.320 16.780 1.00 8.99 137 LEU A N 1
ATOM 789 C CA . LEU A 1 109 ? 22.652 -21.065 16.910 1.00 9.73 137 LEU A CA 1
ATOM 790 C C . LEU A 1 109 ? 22.375 -19.816 17.719 1.00 9.90 137 LEU A C 1
ATOM 791 O O . LEU A 1 109 ? 23.183 -19.412 18.563 1.00 9.00 137 LEU A O 1
ATOM 796 N N . PRO A 1 110 ? 21.194 -19.216 17.546 1.00 10.41 138 PRO A N 1
ATOM 797 C CA . PRO A 1 110 ? 20.835 -18.093 18.409 1.00 10.57 138 PRO A CA 1
ATOM 798 C C . PRO A 1 110 ? 20.969 -18.490 19.890 1.00 10.13 138 PRO A C 1
ATOM 799 O O . PRO A 1 110 ? 20.683 -19.628 20.292 1.00 10.33 138 PRO A O 1
ATOM 803 N N . ALA A 1 111 ? 21.354 -17.524 20.696 1.00 9.22 139 ALA A N 1
ATOM 804 C CA . ALA A 1 111 ? 21.704 -17.704 22.099 1.00 9.35 139 ALA A CA 1
ATOM 805 C C . ALA A 1 111 ? 21.217 -16.525 22.906 1.00 9.21 139 ALA A C 1
ATOM 806 O O . ALA A 1 111 ? 20.890 -15.468 22.342 1.00 9.66 139 ALA A O 1
ATOM 808 N N . GLY A 1 112 ? 21.209 -16.660 24.225 1.00 9.41 140 GLY A N 1
ATOM 809 C CA . GLY A 1 112 ? 21.077 -15.532 25.131 1.00 9.58 140 GLY A CA 1
ATOM 810 C C . GLY A 1 112 ? 22.445 -15.006 25.516 1.00 8.35 140 GLY A C 1
ATOM 811 O O . GLY A 1 112 ? 23.370 -15.764 25.681 1.00 8.74 140 GLY A O 1
ATOM 812 N N . ALA A 1 113 ? 22.569 -13.690 25.658 1.00 9.12 141 ALA A N 1
ATOM 813 C CA . ALA A 1 113 ? 23.822 -13.075 26.114 1.00 9.46 141 ALA A CA 1
ATOM 814 C C . ALA A 1 113 ? 23.512 -11.745 26.713 1.00 10.19 141 ALA A C 1
ATOM 815 O O . ALA A 1 113 ? 22.942 -10.878 26.046 1.00 12.54 141 ALA A O 1
ATOM 817 N N . GLU A 1 114 ? 23.885 -11.543 27.969 1.00 11.14 142 GLU A N 1
ATOM 818 C CA . GLU A 1 114 ? 23.574 -10.310 28.683 1.00 12.23 142 GLU A CA 1
ATOM 819 C C . GLU A 1 114 ? 24.737 -9.973 29.605 1.00 11.63 142 GLU A C 1
ATOM 820 O O . GLU A 1 114 ? 25.342 -10.848 30.204 1.00 11.04 142 GLU A O 1
ATOM 826 N N . LEU A 1 115 ? 25.049 -8.694 29.731 1.00 12.23 143 LEU A N 1
ATOM 827 C CA . LEU A 1 115 ? 25.988 -8.206 30.728 1.00 13.47 143 LEU A CA 1
ATOM 828 C C . LEU A 1 115 ? 25.278 -8.200 32.084 1.00 13.34 143 LEU A C 1
ATOM 829 O O . LEU A 1 115 ? 24.156 -7.678 32.189 1.00 15.66 143 LEU A O 1
ATOM 834 N N . VAL A 1 116 ? 25.908 -8.775 33.105 1.00 12.69 144 VAL A N 1
ATOM 835 C CA . VAL A 1 116 ? 25.311 -8.887 34.445 1.00 12.96 144 VAL A CA 1
ATOM 836 C C . VAL A 1 116 ? 26.307 -8.453 35.489 1.00 13.24 144 VAL A C 1
ATOM 837 O O . VAL A 1 116 ? 27.500 -8.393 35.263 1.00 13.83 144 VAL A O 1
ATOM 841 N N . ASP A 1 117 ? 25.803 -8.194 36.685 1.00 15.25 145 ASP A N 1
ATOM 842 C CA . ASP A 1 117 ? 26.682 -7.961 37.823 1.00 16.93 145 ASP A CA 1
ATOM 843 C C . ASP A 1 117 ? 27.382 -9.255 38.218 1.00 17.22 145 ASP A C 1
ATOM 844 O O . ASP A 1 117 ? 26.853 -10.354 38.000 1.00 17.33 145 ASP A O 1
ATOM 849 N N . GLU A 1 118 ? 28.546 -9.123 38.835 1.00 17.90 146 GLU A N 1
ATOM 850 C CA . GLU A 1 118 ? 29.180 -10.292 39.406 1.00 18.77 146 GLU A CA 1
ATOM 851 C C . GLU A 1 118 ? 28.170 -11.011 40.318 1.00 17.87 146 GLU A C 1
ATOM 852 O O . GLU A 1 118 ? 27.575 -10.373 41.198 1.00 18.56 146 GLU A O 1
ATOM 858 N N . PRO A 1 119 ? 27.938 -12.316 40.116 1.00 17.66 147 PRO A N 1
ATOM 859 C CA . PRO A 1 119 ? 26.924 -12.971 40.934 1.00 18.18 147 PRO A CA 1
ATOM 860 C C . PRO A 1 119 ? 27.215 -12.938 42.435 1.00 17.62 147 PRO A C 1
ATOM 861 O O . PRO A 1 119 ? 28.343 -13.176 42.856 1.00 16.74 147 PRO A O 1
ATOM 865 N N . ALA A 1 120 ? 26.172 -12.678 43.229 1.00 18.12 148 ALA A N 1
ATOM 866 C CA . ALA A 1 120 ? 26.283 -12.592 44.667 1.00 17.66 148 ALA A CA 1
ATOM 867 C C . ALA A 1 120 ? 26.722 -13.900 45.285 1.00 17.86 148 ALA A C 1
ATOM 868 O O . ALA A 1 120 ? 27.313 -13.908 46.390 1.00 17.96 148 ALA A O 1
ATOM 870 N N . TRP A 1 121 ? 26.362 -15.015 44.642 1.00 16.61 149 TRP A N 1
ATOM 871 C CA . TRP A 1 121 ? 26.632 -16.405 45.103 1.00 15.73 149 TRP A CA 1
ATOM 872 C C . TRP A 1 121 ? 28.034 -16.935 44.7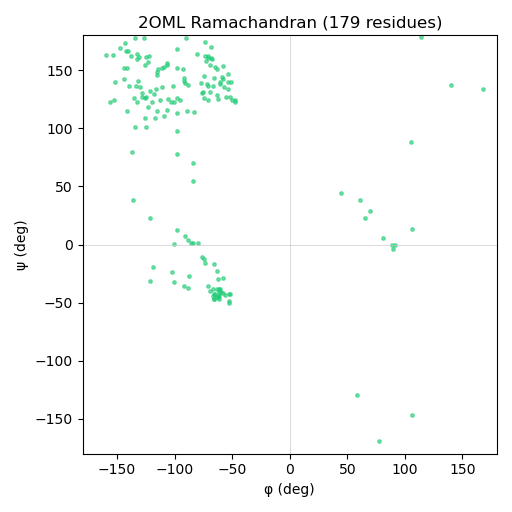26 1.00 14.97 149 TRP A C 1
ATOM 873 O O . TRP A 1 121 ? 28.383 -18.069 45.032 1.00 15.87 149 TRP A O 1
ATOM 884 N N . LEU A 1 122 ? 28.835 -16.112 44.068 1.00 14.39 150 LEU A N 1
ATOM 885 C CA . LEU A 1 122 ? 30.155 -16.551 43.589 1.00 13.86 150 LEU A CA 1
ATOM 886 C C . LEU A 1 122 ? 31.080 -16.998 44.700 1.00 13.93 150 LEU A C 1
ATOM 887 O O . LEU A 1 122 ? 31.130 -16.381 45.765 1.00 16.65 150 LEU A O 1
ATOM 892 N N . TRP A 1 123 ? 31.816 -18.069 44.439 1.00 12.27 151 TRP A N 1
ATOM 893 C CA . TRP A 1 123 ? 32.862 -18.588 45.316 1.00 12.41 151 TRP A CA 1
ATOM 894 C C . TRP A 1 123 ? 34.225 -18.274 44.699 1.00 12.88 151 TRP A C 1
ATOM 895 O O . TRP A 1 123 ? 34.331 -18.087 43.493 1.00 11.37 151 TRP A O 1
ATOM 906 N N . PRO A 1 124 ? 35.274 -18.213 45.524 1.00 14.51 152 PRO A N 1
ATOM 907 C CA . PRO A 1 124 ? 36.611 -18.006 45.009 1.00 15.13 152 PRO A CA 1
ATOM 908 C C . PRO A 1 124 ? 37.080 -19.178 44.167 1.00 14.53 152 PRO A C 1
ATOM 909 O O . PRO A 1 124 ? 36.740 -20.314 44.436 1.00 13.91 152 PRO A O 1
ATOM 913 N N . ARG A 1 125 ? 37.821 -18.897 43.119 1.00 14.51 153 ARG A N 1
ATOM 914 C CA . ARG A 1 125 ? 38.526 -19.945 42.405 1.00 14.83 153 ARG A CA 1
ATOM 915 C C . ARG A 1 125 ? 39.910 -20.084 42.986 1.00 16.08 153 ARG A C 1
ATOM 916 O O . ARG A 1 125 ? 40.589 -19.072 43.240 1.00 17.19 153 ARG A O 1
ATOM 924 N N . ASN A 1 126 ? 40.340 -21.333 43.089 1.00 19.39 154 ASN A N 1
ATOM 925 C CA . ASN A 1 126 ? 41.714 -21.656 43.442 1.00 21.49 154 ASN A CA 1
ATOM 926 C C . ASN A 1 126 ? 42.301 -22.579 42.365 1.00 23.24 154 ASN A C 1
ATOM 927 O O . ASN A 1 126 ? 41.837 -23.714 42.218 1.00 23.81 154 ASN A O 1
ATOM 932 N N . PRO A 1 127 ? 43.236 -22.043 41.544 1.00 24.29 155 PRO A N 1
ATOM 933 C CA . PRO A 1 127 ? 43.775 -20.649 41.560 1.00 24.80 155 PRO A CA 1
ATOM 934 C C . PRO A 1 127 ? 42.815 -19.591 41.024 1.00 24.85 155 PRO A C 1
ATOM 935 O O . PRO A 1 127 ? 41.891 -19.928 40.298 1.00 24.64 155 PRO A O 1
ATOM 939 N N . PRO A 1 128 ? 43.057 -18.298 41.338 1.00 24.96 156 PRO A N 1
ATOM 940 C CA . PRO A 1 128 ? 42.205 -17.221 40.831 1.00 25.39 156 PRO A CA 1
ATOM 941 C C . PRO A 1 128 ? 42.419 -16.923 39.350 1.00 26.09 156 PRO A C 1
ATOM 942 O O . PRO A 1 128 ? 43.293 -17.523 38.708 1.00 26.64 156 PRO A O 1
ATOM 946 N N . ILE A 1 129 ? 41.596 -16.042 38.795 1.00 26.46 157 ILE A N 1
ATOM 947 C CA . ILE A 1 129 ? 41.654 -15.754 37.368 1.00 28.61 157 ILE A CA 1
ATOM 948 C C . ILE A 1 129 ? 42.921 -15.033 36.972 1.00 30.26 157 ILE A C 1
ATOM 949 O O . ILE A 1 129 ? 43.697 -14.574 37.823 1.00 31.22 157 ILE A O 1
ATOM 954 N N . ARG A 1 130 ? 43.104 -14.945 35.659 1.00 32.24 158 ARG A N 1
ATOM 955 C CA . ARG A 1 130 ? 44.226 -14.252 35.047 1.00 32.95 158 ARG A CA 1
ATOM 956 C C . ARG A 1 130 ? 43.855 -12.784 34.827 1.00 34.16 158 ARG A C 1
ATOM 957 O O . ARG A 1 130 ? 43.980 -12.248 33.716 1.00 35.89 158 ARG A O 1
ATOM 965 N N . ARG A 1 132 ? 44.513 -8.957 35.734 1.00 36.86 160 ARG A N 1
ATOM 966 C CA . ARG A 1 132 ? 45.470 -7.887 35.489 1.00 36.65 160 ARG A CA 1
ATOM 967 C C . ARG A 1 132 ? 44.922 -6.533 35.930 1.00 36.08 160 ARG A C 1
ATOM 968 O O . ARG A 1 132 ? 43.789 -6.182 35.614 1.00 35.97 160 ARG A O 1
ATOM 976 N N . LYS A 1 133 ? 45.753 -5.775 36.641 1.00 35.55 161 LYS A N 1
ATOM 977 C CA . LYS A 1 133 ? 45.351 -4.518 37.278 1.00 34.78 161 LYS A CA 1
ATOM 978 C C . LYS A 1 133 ? 44.680 -3.469 36.410 1.00 34.19 161 LYS A C 1
ATOM 979 O O . LYS A 1 133 ? 43.628 -2.938 36.780 1.00 35.12 161 LYS A O 1
ATOM 980 N N . SER A 1 134 ? 45.275 -3.181 35.254 1.00 33.37 162 SER A N 1
ATOM 981 C CA . SER A 1 134 ? 44.817 -2.091 34.388 1.00 32.15 162 SER A CA 1
ATOM 982 C C . SER A 1 134 ? 43.684 -2.473 33.425 1.00 30.98 162 SER A C 1
ATOM 983 O O . SER A 1 134 ? 43.228 -1.624 32.640 1.00 31.58 162 SER A O 1
ATOM 986 N N . ILE A 1 135 ? 43.216 -3.723 33.476 1.00 28.59 163 ILE A N 1
ATOM 987 C CA . ILE A 1 135 ? 42.179 -4.170 32.538 1.00 26.70 163 ILE A CA 1
ATOM 988 C C . ILE A 1 135 ? 40.929 -4.619 33.297 1.00 24.35 163 ILE A C 1
ATOM 989 O O . ILE A 1 135 ? 41.000 -5.513 34.149 1.00 24.07 163 ILE A O 1
ATOM 994 N N . PRO A 1 136 ? 39.777 -4.006 33.001 1.00 22.25 164 PRO A N 1
ATOM 995 C CA . PRO A 1 136 ? 38.601 -4.459 33.704 1.00 20.68 164 PRO A CA 1
ATOM 996 C C . PRO A 1 136 ? 38.168 -5.835 33.231 1.00 17.77 164 PRO A C 1
ATOM 997 O O . PRO A 1 136 ? 38.586 -6.300 32.175 1.00 16.56 164 PRO A O 1
ATOM 1001 N N . THR A 1 137 ? 37.359 -6.448 34.062 1.00 15.66 165 THR A N 1
ATOM 1002 C CA . THR A 1 137 ? 36.669 -7.673 33.654 1.00 14.19 165 THR A CA 1
ATOM 1003 C C . THR A 1 137 ? 35.181 -7.444 33.799 1.00 13.62 165 THR A C 1
ATOM 1004 O O . THR A 1 137 ? 34.732 -6.534 34.533 1.00 15.90 165 THR A O 1
ATOM 1008 N N . SER A 1 138 ? 34.403 -8.290 33.132 1.00 11.28 166 SER A N 1
ATOM 1009 C CA . SER A 1 138 ? 32.956 -8.216 33.181 1.00 12.29 166 SER A CA 1
ATOM 1010 C C . SER A 1 138 ? 32.399 -9.618 33.295 1.00 9.88 166 SER A C 1
ATOM 1011 O O . SER A 1 138 ? 33.071 -10.586 32.923 1.00 10.74 166 SER A O 1
ATOM 1015 N N . TRP A 1 139 ? 31.149 -9.720 33.715 1.00 9.90 167 TRP A N 1
ATOM 1016 C CA . TRP A 1 139 ? 30.399 -10.964 33.727 1.00 10.26 167 TRP A CA 1
ATOM 1017 C C . TRP A 1 139 ? 29.279 -10.941 32.704 1.00 9.71 167 TRP A C 1
ATOM 1018 O O . TRP A 1 139 ? 28.578 -9.937 32.554 1.00 10.63 167 TRP A O 1
ATOM 1029 N N . LEU A 1 140 ? 29.171 -12.052 31.981 1.00 9.26 168 LEU A N 1
ATOM 1030 C CA . LEU A 1 140 ? 28.070 -12.297 31.075 1.00 9.74 168 LEU A CA 1
ATOM 1031 C C . LEU A 1 140 ? 27.254 -13.464 31.544 1.00 9.41 168 LEU A C 1
ATOM 1032 O O . LEU A 1 140 ? 27.795 -14.455 32.055 1.00 10.73 168 LEU A O 1
ATOM 1037 N N . LYS A 1 141 ? 25.954 -13.437 31.268 1.00 9.01 169 LYS A N 1
ATOM 1038 C CA . LYS A 1 141 ? 25.085 -14.585 31.397 1.00 9.02 169 LYS A CA 1
ATOM 1039 C C . LYS A 1 141 ? 24.798 -15.017 29.972 1.00 7.98 169 LYS A C 1
ATOM 1040 O O . LYS A 1 141 ? 24.188 -14.279 29.205 1.00 9.01 169 LYS A O 1
ATOM 1046 N N . ILE A 1 142 ? 25.250 -16.230 29.632 1.00 7.75 170 ILE A N 1
ATOM 1047 C CA . ILE A 1 142 ? 25.131 -16.757 28.283 1.00 9.04 170 ILE A CA 1
ATOM 1048 C C . ILE A 1 142 ? 24.268 -18.007 28.350 1.00 8.81 170 ILE A C 1
ATOM 1049 O O . ILE A 1 142 ? 24.492 -18.899 29.173 1.00 10.06 170 ILE A O 1
ATOM 1054 N N . THR A 1 143 ? 23.254 -18.063 27.496 1.00 8.88 171 THR A N 1
ATOM 1055 C CA . THR A 1 143 ? 22.340 -19.201 27.417 1.00 9.79 171 THR A CA 1
ATOM 1056 C C . THR A 1 143 ? 22.503 -19.862 26.060 1.00 9.28 171 THR A C 1
ATOM 1057 O O . THR A 1 143 ? 22.228 -19.248 25.025 1.00 10.38 171 THR A O 1
ATOM 1061 N N . LEU A 1 144 ? 22.982 -21.104 26.058 1.00 10.22 172 LEU A N 1
ATOM 1062 C CA . LEU A 1 144 ? 23.269 -21.836 24.836 1.00 10.36 172 LEU A CA 1
ATOM 1063 C C . LEU A 1 144 ? 22.338 -23.022 24.732 1.00 10.32 172 LEU A C 1
ATOM 1064 O O . LEU A 1 144 ? 21.961 -23.625 25.720 1.00 11.78 172 LEU A O 1
ATOM 1069 N N . TYR A 1 145 ? 22.058 -23.406 23.497 1.00 9.93 173 TYR A N 1
ATOM 1070 C CA . TYR A 1 145 ? 21.247 -24.578 23.170 1.00 10.89 173 TYR A CA 1
ATOM 1071 C C . TYR A 1 145 ? 22.023 -25.577 22.309 1.00 11.62 173 TYR A C 1
ATOM 1072 O O . TYR A 1 145 ? 21.430 -26.396 21.600 1.00 14.00 173 TYR A O 1
ATOM 1081 N N . GLU A 1 146 ? 23.340 -25.502 22.390 1.00 12.24 174 GLU A N 1
ATOM 1082 C CA . GLU A 1 146 ? 24.294 -26.392 21.711 1.00 13.41 174 GLU A CA 1
ATOM 1083 C C . GLU A 1 146 ? 25.442 -26.700 22.652 1.00 13.31 174 GLU A C 1
ATOM 1084 O O . GLU A 1 146 ? 25.634 -26.023 23.650 1.00 14.79 174 GLU A O 1
ATOM 1090 N N . GLY A 1 147 ? 26.234 -27.708 22.297 1.00 13.79 175 GLY A N 1
ATOM 1091 C CA . GLY A 1 147 ? 27.303 -28.220 23.167 1.00 13.80 175 GLY A CA 1
ATOM 1092 C C . GLY A 1 147 ? 28.616 -28.502 22.449 1.00 12.75 175 GLY A C 1
ATOM 1093 O O . GLY A 1 147 ? 29.335 -29.450 22.762 1.00 14.70 175 GLY A O 1
ATOM 1094 N N . ARG A 1 148 ? 28.972 -27.652 21.505 1.00 11.38 176 ARG A N 1
ATOM 1095 C CA . ARG A 1 148 ? 30.199 -27.833 20.789 1.00 10.99 176 ARG A CA 1
ATOM 1096 C C . ARG A 1 148 ? 31.411 -27.539 21.650 1.00 9.31 176 ARG A C 1
ATOM 1097 O O . ARG A 1 148 ? 31.323 -26.926 22.719 1.00 10.19 176 ARG A O 1
ATOM 1105 N N . ASN A 1 149 ? 32.537 -28.052 21.206 1.00 9.46 177 ASN A N 1
ATOM 1106 C CA . ASN A 1 149 ? 33.801 -27.963 21.929 1.00 8.66 177 ASN A CA 1
ATOM 1107 C C . ASN A 1 149 ? 34.062 -26.547 22.408 1.00 8.61 177 ASN A C 1
ATOM 1108 O O . ASN A 1 149 ? 34.104 -25.606 21.615 1.00 9.34 177 ASN A O 1
ATOM 1113 N N . ARG A 1 150 ? 34.242 -26.391 23.706 1.00 7.92 178 ARG A N 1
ATOM 1114 C CA . ARG A 1 150 ? 34.652 -25.101 24.297 1.00 8.76 178 ARG A CA 1
ATOM 1115 C C . ARG A 1 150 ? 33.871 -23.936 23.711 1.00 7.88 178 ARG A C 1
ATOM 1116 O O . ARG A 1 150 ? 34.409 -22.862 23.434 1.00 7.77 178 ARG A O 1
ATOM 1124 N N . GLN A 1 151 ? 32.559 -24.113 23.580 1.00 7.72 179 GLN A N 1
ATOM 1125 C CA . GLN A 1 151 ? 31.808 -23.186 22.770 1.00 7.94 179 GLN A CA 1
ATOM 1126 C C . GLN A 1 151 ? 31.760 -21.775 23.333 1.00 7.03 179 GLN A C 1
ATOM 1127 O O . GLN A 1 151 ? 31.985 -20.799 22.599 1.00 7.47 179 GLN A O 1
ATOM 1133 N N . VAL A 1 152 ? 31.477 -21.628 24.625 1.00 7.84 180 VAL A N 1
ATOM 1134 C CA . VAL A 1 152 ? 31.415 -20.297 25.196 1.00 7.95 180 VAL A CA 1
ATOM 1135 C C . VAL A 1 152 ? 32.772 -19.595 25.082 1.00 7.17 180 VAL A C 1
ATOM 1136 O O . VAL A 1 152 ? 32.852 -18.433 24.679 1.00 7.31 180 VAL A O 1
ATOM 1140 N N . ARG A 1 153 ? 33.843 -20.290 25.443 1.00 7.13 181 ARG A N 1
ATOM 1141 C CA . ARG A 1 153 ? 35.187 -19.690 25.337 1.00 8.14 181 ARG A CA 1
ATOM 1142 C C . ARG A 1 153 ? 35.503 -19.255 23.894 1.00 7.47 181 ARG A C 1
ATOM 1143 O O . ARG A 1 153 ? 36.048 -18.181 23.669 1.00 7.96 181 ARG A O 1
ATOM 1151 N N . ARG A 1 154 ? 35.135 -20.072 22.908 1.00 6.27 182 ARG A N 1
ATOM 1152 C CA . ARG A 1 154 ? 35.415 -19.734 21.544 1.00 7.02 182 ARG A CA 1
ATOM 1153 C C . ARG A 1 154 ? 34.569 -18.541 21.073 1.00 6.23 182 ARG A C 1
ATOM 1154 O O . ARG A 1 154 ? 35.067 -17.682 20.331 1.00 7.33 182 ARG A O 1
ATOM 1162 N N . MET A 1 155 ? 33.307 -18.496 21.478 1.00 6.34 183 MET A N 1
ATOM 1163 C CA . MET A 1 155 ? 32.425 -17.434 21.065 1.00 6.78 183 MET A CA 1
ATOM 1164 C C . MET A 1 155 ? 32.863 -16.101 21.632 1.00 6.20 183 MET A C 1
ATOM 1165 O O . MET A 1 155 ? 32.867 -15.078 20.936 1.00 6.31 183 MET A O 1
ATOM 1170 N N . THR A 1 156 ? 33.179 -16.067 22.930 1.00 6.11 184 THR A N 1
ATOM 1171 C CA . THR A 1 156 ? 33.553 -14.789 23.548 1.00 7.08 184 THR A CA 1
ATOM 1172 C C . THR A 1 156 ? 34.864 -14.278 22.954 1.00 6.77 184 THR A C 1
ATOM 1173 O O . THR A 1 156 ? 34.989 -13.088 22.640 1.00 8.29 184 THR A O 1
ATOM 1177 N N . ALA A 1 157 ? 35.833 -15.166 22.759 1.00 7.12 185 ALA A N 1
ATOM 1178 C CA . ALA A 1 157 ? 37.101 -14.753 22.134 1.00 8.15 185 ALA A CA 1
ATOM 1179 C C . ALA A 1 157 ? 36.862 -14.237 20.717 1.00 7.97 185 ALA A C 1
ATOM 1180 O O . ALA A 1 157 ? 37.455 -13.240 20.290 1.00 8.29 185 ALA A O 1
ATOM 1182 N N . HIS A 1 158 ? 35.974 -14.901 19.983 1.00 6.77 186 HIS A N 1
ATOM 1183 C CA . HIS A 1 158 ? 35.686 -14.546 18.593 1.00 7.00 186 HIS A CA 1
ATOM 1184 C C . HIS A 1 158 ? 35.257 -13.082 18.475 1.00 7.12 186 HIS A C 1
ATOM 1185 O O . HIS A 1 158 ? 35.698 -12.397 17.552 1.00 7.66 186 HIS A O 1
ATOM 1192 N N . VAL A 1 159 ? 34.388 -12.633 19.385 1.00 7.00 187 VAL A N 1
ATOM 1193 C CA . VAL A 1 159 ? 33.867 -11.263 19.360 1.00 7.59 187 VAL A CA 1
ATOM 1194 C C . VAL A 1 159 ? 34.741 -10.263 20.119 1.00 8.54 187 VAL A C 1
ATOM 1195 O O . VAL A 1 159 ? 34.395 -9.087 20.164 1.00 11.37 187 VAL A O 1
ATOM 1199 N N . GLY A 1 160 ? 35.878 -10.699 20.643 1.00 8.65 188 GLY A N 1
ATOM 1200 C CA . GLY A 1 160 ? 36.891 -9.829 21.191 1.00 9.42 188 GLY A CA 1
ATOM 1201 C C . GLY A 1 160 ? 37.050 -9.753 22.687 1.00 9.33 188 GLY A C 1
ATOM 1202 O O . GLY A 1 160 ? 37.746 -8.864 23.173 1.00 10.65 188 GLY A O 1
ATOM 1203 N N . PHE A 1 161 ? 36.444 -10.685 23.412 1.00 8.42 189 PHE A N 1
ATOM 1204 C CA . PHE A 1 161 ? 36.384 -10.618 24.883 1.00 8.87 189 PHE A CA 1
ATOM 1205 C C . PHE A 1 161 ? 36.657 -12.003 25.463 1.00 9.61 189 PHE A C 1
ATOM 1206 O O . PHE A 1 161 ? 35.711 -12.700 25.828 1.00 10.40 189 PHE A O 1
ATOM 1214 N N . PRO A 1 162 ? 37.929 -12.408 25.545 1.00 10.04 190 PRO A N 1
ATOM 1215 C CA . PRO A 1 162 ? 38.265 -13.760 26.019 1.00 10.48 190 PRO A CA 1
ATOM 1216 C C . PRO A 1 162 ? 37.767 -14.073 27.427 1.00 9.28 190 PRO A C 1
ATOM 1217 O O . PRO A 1 162 ? 37.748 -13.223 28.333 1.00 9.41 190 PRO A O 1
ATOM 1221 N N . THR A 1 163 ? 37.374 -15.338 27.574 1.00 8.53 191 THR A N 1
ATOM 1222 C CA . THR A 1 163 ? 36.924 -15.872 28.822 1.00 8.84 191 THR A CA 1
ATOM 1223 C C . THR A 1 163 ? 38.065 -16.136 29.807 1.00 9.02 191 THR A C 1
ATOM 1224 O O . THR A 1 163 ? 39.066 -16.764 29.463 1.00 11.09 191 THR A O 1
ATOM 1228 N N . LEU A 1 164 ? 37.890 -15.659 31.022 1.00 8.96 192 LEU A N 1
ATOM 1229 C CA . LEU A 1 164 ? 38.791 -15.899 32.156 1.00 9.85 192 LEU A CA 1
ATOM 1230 C C . LEU A 1 164 ? 38.271 -16.990 33.102 1.00 9.57 192 LEU A C 1
ATOM 1231 O O . LEU A 1 164 ? 39.065 -17.645 33.753 1.00 11.75 192 LEU A O 1
ATOM 1236 N N . ARG A 1 165 ? 36.964 -17.117 33.237 1.00 8.59 193 ARG A N 1
ATOM 1237 C CA . ARG A 1 165 ? 36.367 -18.065 34.189 1.00 8.04 193 ARG A CA 1
ATOM 1238 C C . ARG A 1 165 ? 35.022 -18.456 33.607 1.00 7.10 193 ARG A C 1
ATOM 1239 O O . ARG A 1 165 ? 34.306 -17.595 33.077 1.00 7.81 193 ARG A O 1
ATOM 1247 N N . LEU A 1 166 ? 34.660 -19.734 33.718 1.00 6.86 194 LEU A N 1
ATOM 1248 C CA . LEU A 1 166 ? 33.409 -20.222 33.167 1.00 7.33 194 LEU A CA 1
ATOM 1249 C C . LEU A 1 166 ? 32.682 -21.085 34.206 1.00 6.65 194 LEU A C 1
ATOM 1250 O O . LEU A 1 166 ? 33.221 -22.102 34.630 1.00 7.59 194 LEU A O 1
ATOM 1255 N N . ILE A 1 167 ? 31.458 -20.702 34.523 1.00 6.96 195 ILE A N 1
ATOM 1256 C CA . ILE A 1 167 ? 30.606 -21.400 35.482 1.00 7.54 195 ILE A CA 1
ATOM 1257 C C . ILE A 1 167 ? 29.298 -21.793 34.828 1.00 6.91 195 ILE A C 1
ATOM 1258 O O . ILE A 1 167 ? 28.581 -20.937 34.351 1.00 8.73 195 ILE A O 1
ATOM 1263 N N . ARG A 1 168 ? 29.019 -23.088 34.760 1.00 6.79 196 ARG A N 1
ATOM 1264 C CA . ARG A 1 168 ? 27.734 -23.550 34.276 1.00 7.55 196 ARG A CA 1
ATOM 1265 C C . ARG A 1 168 ? 26.751 -23.508 35.419 1.00 7.28 196 ARG A C 1
ATOM 1266 O O . ARG A 1 168 ? 26.935 -24.174 36.421 1.00 8.57 196 ARG A O 1
ATOM 1274 N N . TYR A 1 169 ? 25.741 -22.646 35.317 1.00 7.48 197 TYR A N 1
ATOM 1275 C CA . TYR A 1 169 ? 24.753 -22.494 36.389 1.00 8.43 197 TYR A CA 1
ATOM 1276 C C . TYR A 1 169 ? 23.586 -23.455 36.237 1.00 8.41 197 TYR A C 1
ATOM 1277 O O . TYR A 1 169 ? 23.036 -23.930 37.224 1.00 9.42 197 TYR A O 1
ATOM 1286 N N . ALA A 1 170 ? 23.155 -23.696 35.018 1.00 8.26 198 ALA A N 1
ATOM 1287 C CA . ALA A 1 170 ? 21.980 -24.510 34.780 1.00 8.80 198 ALA A CA 1
ATOM 1288 C C . ALA A 1 170 ? 22.142 -25.356 33.537 1.00 9.20 198 ALA A C 1
ATOM 1289 O O . ALA A 1 170 ? 22.869 -24.991 32.600 1.00 8.94 198 ALA A O 1
ATOM 1291 N N . MET A 1 171 ? 21.457 -26.486 33.534 1.00 9.44 199 MET A N 1
ATOM 1292 C CA . MET A 1 171 ? 21.398 -27.337 32.386 1.00 11.52 199 MET A CA 1
ATOM 1293 C C . MET A 1 171 ? 20.116 -28.125 32.403 1.00 10.54 199 MET A C 1
ATOM 1294 O O . MET A 1 171 ? 19.802 -28.792 33.378 1.00 10.69 199 MET A O 1
ATOM 1299 N N . GLY A 1 172 ? 19.356 -28.003 31.333 1.00 11.32 200 GLY A N 1
ATOM 1300 C CA . GLY A 1 172 ? 18.060 -28.658 31.284 1.00 11.89 200 GLY A CA 1
ATOM 1301 C C . GLY A 1 172 ? 17.191 -28.168 32.445 1.00 12.13 200 GLY A C 1
ATOM 1302 O O . GLY A 1 172 ? 17.089 -26.981 32.694 1.00 14.54 200 GLY A O 1
ATOM 1303 N N . ASP A 1 173 ? 16.610 -29.088 33.197 1.00 11.38 201 ASP A N 1
ATOM 1304 C CA . ASP A 1 173 ? 15.771 -28.722 34.321 1.00 11.93 201 ASP A CA 1
ATOM 1305 C C . ASP A 1 173 ? 16.514 -28.221 35.534 1.00 11.93 201 ASP A C 1
ATOM 1306 O O . ASP A 1 173 ? 15.860 -27.764 36.472 1.00 14.59 201 ASP A O 1
ATOM 1311 N N . TYR A 1 174 ? 17.831 -28.400 35.569 1.00 9.89 202 TYR A N 1
ATOM 1312 C CA . TYR A 1 174 ? 18.575 -28.368 36.817 1.00 10.24 202 TYR A CA 1
ATOM 1313 C C . TYR A 1 174 ? 19.382 -27.086 36.933 1.00 10.87 202 TYR A C 1
ATOM 1314 O O . TYR A 1 174 ? 19.820 -26.478 35.942 1.00 11.49 202 TYR A O 1
ATOM 1323 N N . SER A 1 175 ? 19.653 -26.715 38.166 1.00 11.45 203 SER A N 1
ATOM 1324 C CA . SER A 1 175 ? 20.526 -25.572 38.442 1.00 11.57 203 SER A CA 1
ATOM 1325 C C . SER A 1 175 ? 21.400 -25.834 39.670 1.00 11.43 203 SER A C 1
ATOM 1326 O O . SER A 1 175 ? 21.209 -26.807 40.393 1.00 11.47 203 SER A O 1
ATOM 1329 N N . LEU A 1 176 ? 22.317 -24.907 39.910 1.00 11.18 204 LEU A N 1
ATOM 1330 C CA . LEU A 1 176 ? 23.193 -24.893 41.081 1.00 12.56 204 LEU A CA 1
ATOM 1331 C C . LEU A 1 176 ? 22.533 -24.354 42.352 1.00 14.69 204 LEU A C 1
ATOM 1332 O O . LEU A 1 176 ? 23.220 -24.224 43.382 1.00 16.80 204 LEU A O 1
ATOM 1337 N N . ASP A 1 177 ? 21.256 -23.987 42.303 1.00 15.74 205 ASP A N 1
ATOM 1338 C CA . ASP A 1 177 ? 20.608 -23.382 43.475 1.00 18.46 205 ASP A CA 1
ATOM 1339 C C . ASP A 1 177 ? 20.930 -24.215 44.710 1.00 18.49 205 ASP A C 1
ATOM 1340 O O . ASP A 1 177 ? 20.693 -25.438 44.757 1.00 19.78 205 ASP A O 1
ATOM 1345 N N . ASN A 1 178 ? 21.494 -23.527 45.700 1.00 20.11 206 ASN A N 1
ATOM 1346 C CA . ASN A 1 178 ? 21.796 -24.077 47.016 1.00 20.26 206 ASN A CA 1
ATOM 1347 C C . ASN A 1 178 ? 22.846 -25.190 47.052 1.00 19.51 206 ASN A C 1
ATOM 1348 O O . ASN A 1 178 ? 22.894 -26.001 47.982 1.00 22.12 206 ASN A O 1
ATOM 1353 N N . LEU A 1 179 ? 23.706 -25.235 46.035 1.00 16.58 207 LEU A N 1
ATOM 1354 C CA . LEU A 1 179 ? 24.768 -26.207 45.986 1.00 15.89 207 LEU A CA 1
ATOM 1355 C C . LEU A 1 179 ? 26.119 -25.503 46.009 1.00 13.81 207 LEU A C 1
ATOM 1356 O O . LEU A 1 179 ? 26.494 -24.835 45.027 1.00 13.66 207 LEU A O 1
ATOM 1361 N N . ALA A 1 180 ? 26.835 -25.610 47.125 1.00 13.49 208 ALA A N 1
ATOM 1362 C CA . ALA A 1 180 ? 28.152 -24.978 47.241 1.00 13.46 208 ALA A CA 1
ATOM 1363 C C . ALA A 1 180 ? 29.139 -25.666 46.308 1.00 11.68 208 ALA A C 1
ATOM 1364 O O . ALA A 1 180 ? 28.952 -26.826 45.945 1.00 11.01 208 ALA A O 1
ATOM 1366 N N . ASN A 1 181 ? 30.229 -24.992 45.969 1.00 10.54 209 ASN A N 1
ATOM 1367 C CA . ASN A 1 181 ? 31.243 -25.605 45.117 1.00 10.89 209 ASN A CA 1
ATOM 1368 C C . ASN A 1 181 ? 31.828 -26.816 45.843 1.00 10.09 209 ASN A C 1
ATOM 1369 O O . ASN A 1 181 ? 32.204 -26.736 47.021 1.00 12.25 209 ASN A O 1
ATOM 1374 N N . GLY A 1 182 ? 31.841 -27.953 45.153 1.00 9.63 210 GLY A N 1
ATOM 1375 C CA . GLY A 1 182 ? 32.261 -29.216 45.715 1.00 9.81 210 GLY A CA 1
ATOM 1376 C C . GLY A 1 182 ? 31.206 -30.067 46.378 1.00 9.99 210 GLY A C 1
ATOM 1377 O O . GLY A 1 182 ? 31.523 -31.174 46.812 1.00 11.56 210 GLY A O 1
ATOM 1378 N N . GLU A 1 183 ? 29.983 -29.558 46.465 1.00 9.93 211 GLU A N 1
ATOM 1379 C CA . GLU A 1 183 ? 28.868 -30.266 47.066 1.00 10.37 211 GLU A CA 1
ATOM 1380 C C . GLU A 1 183 ? 28.002 -30.940 46.009 1.00 8.81 211 GLU A C 1
ATOM 1381 O O . GLU A 1 183 ? 27.918 -30.505 44.851 1.00 8.45 211 GLU A O 1
ATOM 1387 N N . TRP A 1 184 ? 27.355 -32.024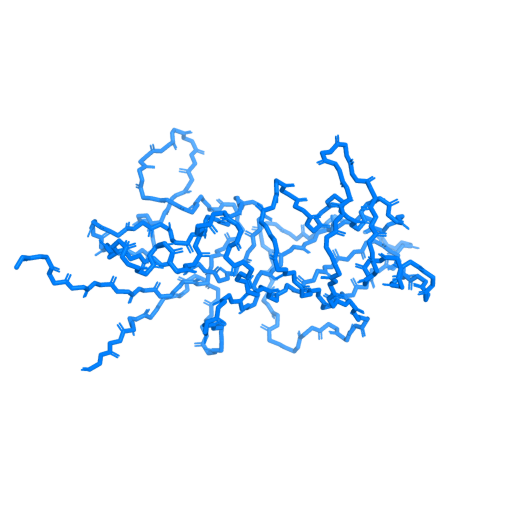 46.408 1.00 9.41 212 TRP A N 1
ATOM 1388 C CA . TRP A 1 184 ? 26.394 -32.703 45.566 1.00 10.40 212 TRP A CA 1
ATOM 1389 C C . TRP A 1 184 ? 25.100 -32.974 46.283 1.00 9.39 212 TRP A C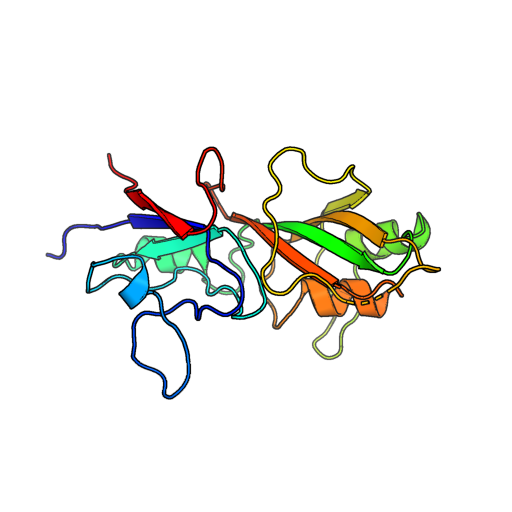 1
ATOM 1390 O O . TRP A 1 184 ? 25.032 -32.936 47.509 1.00 10.48 212 TRP A O 1
ATOM 1401 N N . ARG A 1 185 ? 24.046 -33.237 45.522 1.00 9.63 213 ARG A N 1
ATOM 1402 C CA . ARG A 1 185 ? 22.758 -33.642 46.071 1.00 10.90 213 ARG A CA 1
ATOM 1403 C C . ARG A 1 185 ? 22.147 -34.703 45.176 1.00 9.41 213 ARG A C 1
ATOM 1404 O O . ARG A 1 185 ? 22.360 -34.729 43.979 1.00 9.91 213 ARG A O 1
ATOM 1412 N N . GLU A 1 186 ? 21.337 -35.557 45.768 1.00 10.85 214 GLU A N 1
ATOM 1413 C CA . GLU A 1 186 ? 20.584 -36.590 45.065 1.00 12.36 214 GLU A CA 1
ATOM 1414 C C . GLU A 1 186 ? 19.257 -36.045 44.597 1.00 11.77 214 GLU A C 1
ATOM 1415 O O . GLU A 1 186 ? 18.575 -35.347 45.355 1.00 14.59 214 GLU A O 1
ATOM 1421 N N . VAL A 1 187 ? 18.887 -36.374 43.377 1.00 10.85 215 VAL A N 1
ATOM 1422 C CA . VAL A 1 187 ? 17.582 -36.045 42.828 1.00 11.78 215 VAL A CA 1
ATOM 1423 C C . VAL A 1 187 ? 16.720 -37.313 42.849 1.00 11.34 215 VAL A C 1
ATOM 1424 O O . VAL A 1 187 ? 17.108 -38.339 42.300 1.00 12.64 215 VAL A O 1
ATOM 1428 N N . THR A 1 188 ? 15.571 -37.237 43.527 1.00 11.26 216 THR A N 1
ATOM 1429 C CA . THR A 1 188 ? 14.731 -38.402 43.746 1.00 12.65 216 THR A CA 1
ATOM 1430 C C . THR A 1 188 ? 13.262 -38.094 43.458 1.00 13.17 216 THR A C 1
ATOM 1431 O O . THR A 1 188 ? 12.908 -36.958 43.115 1.00 15.12 216 THR A O 1
ATOM 1435 N N . ASP A 1 189 ? 12.406 -39.117 43.583 1.00 12.69 217 ASP A N 1
ATOM 1436 C CA . ASP A 1 189 ? 10.945 -38.966 43.344 1.00 14.06 217 ASP A CA 1
ATOM 1437 C C . ASP A 1 189 ? 10.091 -39.847 44.264 1.00 15.84 217 ASP A C 1
ATOM 1438 O O . ASP A 1 189 ? 9.453 -40.812 43.826 1.00 17.30 217 ASP A O 1
#

CATH classification: 3.30.70.580 (+1 more: 3.30.70.1560)

Secondary structure (DSSP, 8-state):
-----EEEEEEPTTB-S-SS--TT-B-GGGT---SS-EESS---TT-EEEEEEES-HHHHHHHHSTTS---EEEEEEEES---HHHHHHHHH--EETTEEPPP-EEEEEPPPTT----SS----TTS-EEEEEEEES---TTHHHHHHHHTT--EEEEEEEEETTEE-TT--TT-EEE---

Foldseek 3Di:
DDDKWKKKAWAAAQEWQADDDDPPGHYCVVQDVDPQWGWLATDDNRATGITMIINDPVSSCCFHPAPNLKKWKKKFKWWADDDPVLQVCQQPWDQDPVGIFHGKHKDWDQDDPQDDAHVVHWDDDPIDMTIMIIMGRGRDDVVVQRSCVVSPIGTGHMYTADIHPDGCVPPHHSGMDIDDD

Radius of gyration: 16.59 Å; Cα contacts (8 Å, |Δi|>4): 367; chains: 1; bounding box: 37×52×36 Å

Solvent-accessible surface area: 9711 Å² total; per-residue (Å²): 203,71,117,86,90,12,0,0,0,0,0,19,37,59,0,13,5,25,32,102,112,64,108,89,117,88,7,0,102,112,50,1,120,18,179,58,6,119,11,0,12,144,5,58,80,26,3,1,0,0,0,1,0,0,49,41,49,68,8,19,34,131,8,58,91,127,56,106,136,25,24,17,43,16,34,0,13,0,59,15,102,8,74,151,106,6,11,91,32,1,73,113,31,12,87,15,162,79,19,98,9,57,90,15,27,0,93,87,46,128,103,14,113,104,46,36,123,18,126,61,94,55,148,210,90,107,76,72,57,12,10,1,75,1,24,5,95,30,64,59,106,88,7,4,44,66,0,0,53,100,29,48,32,56,17,2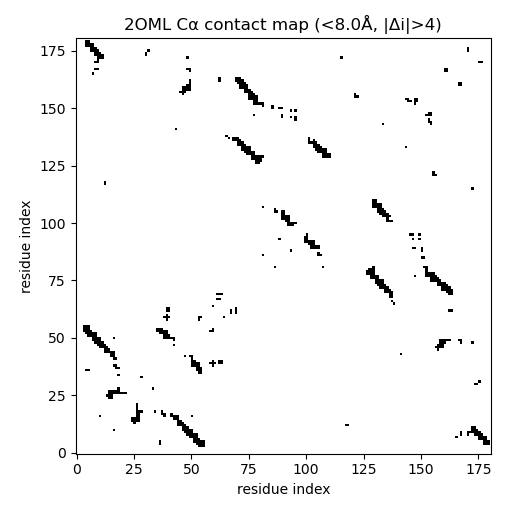0,9,12,0,6,47,11,9,39,124,32,26,9,86,152,14,54,46,21,86,78,108,66,43,118,207

B-factor: mean 15.24, std 8.77, range [6.01, 76.06]

Sequence (181 aa):
NQPTRVILFNKPYDVLPQFTDEAGRKTLKEFIPVQGVYAAGRLDRDSEGLLVLTNNGALQARLTQPGKRTGKIYYVQVEGIPTQDALEALRNGVTLNDGPTLPAGAELVDEPAWLWPRNPPIRRKSIPTSWLKITLYEGRNRQVRRMTAHVGFPTLRLIRYAMGDYSLDNLANGEWREVTD

GO terms:
  GO:0120159 rRNA pseudouridine synthase activity (F, IDA)
  GO:0009982 pseudouridine synthase activity (F, IMP)
  GO:0000455 enzyme-directed rRNA pseudouridine synthesis (P, IMP)

InterPro domains:
  IPR000748 Pseudouridine synthase, RsuA/RluB/E/F [TIGR00093] (45-217)
  IPR006145 Pseudouridine synthase, RsuA/RluA-like [PF00849] (41-186)
  IPR018496 Pseudouridine synthase, RsuA/RluB/E/F, conserved site [PS01149] (76-90)
  IPR020094 Pseudouridine synthase TruA/RsuA/RluB/E/F, N-terminal [G3DSA:3.30.70.580] (29-104)
  IPR020103 Pseudouridine synthase, catalytic domain superfamily [SSF55120] (37-216)
  IPR042092 Pseudouridine synthase, RsuA/RluB/E/F, catalytic domain [G3DSA:3.30.70.1560] (105-205)
  IPR050343 Ribosomal RNA Pseudouridine Synthase RsuA [PTHR47683] (32-216)

Nearest PDB structures (foldseek):
  2olw-assembly2_B  TM=9.712E-01  e=1.881E-34  Escherichia coli
  1ksv-assembly1_A  TM=9.015E-01  e=2.154E-15  Escherichia coli
  1vio-assembly1_B  TM=8.943E-01  e=4.780E-13  Haemophilus influenzae
  3dh3-assembly4_D  TM=8.856E-01  e=4.780E-13  Escherichia coli
  2gml-assembly2_B  TM=8.793E-01  e=1.924E-12  Escherichia coli

Organism: Escherichia coli (strain K12) (NCBI:txid83333)